Protein AF-A0A964P1E8-F1 (afdb_monomer)

Radius of gyration: 18.84 Å; Cα contacts (8 Å, |Δi|>4): 346; chains: 1; bounding box: 43×49×47 Å

Secondary structure (DSSP, 8-state):
-PPPTT--HHHHHHHHTTSSEEEE--S-SS-GGG--TTT--EEEEEEEPTTSSBTTBS-HHHHHHHHHHHTT--TTTTT-S-EEEEEEETTBPPTT---PPTTS-EEEES-PPTT-SPPHHHHHHHHHHHHHTHHHHHHHHHHHHTT--GGGHHHHHHHHHHHHHHHHHHHHSTT-TTHHHHHTS-HHHHHHHHHHHTTT-TTHHHHHHHHHHHHHHTTS---HHHHHHHHHHHHHHHHHHHHHHHHHHTT-

Mean predicted aligned error: 7.75 Å

Solvent-accessible surface area (backbone atoms only — not comparable to full-atom values): 13996 Å² total; per-residue (Å²): 133,84,67,73,67,85,82,49,66,66,63,58,42,66,60,36,77,82,37,80,22,34,38,27,45,30,76,31,28,94,21,73,81,50,75,36,40,59,56,27,66,44,37,33,34,32,42,32,56,76,83,61,52,54,101,87,43,61,57,63,70,61,50,50,58,48,51,64,59,52,71,75,56,66,50,57,84,58,37,26,61,49,82,44,80,43,83,36,44,60,92,50,70,60,92,92,57,63,61,63,51,65,42,26,32,42,70,77,31,83,69,82,69,86,88,40,51,56,51,39,66,54,48,22,55,47,17,52,50,53,40,70,40,27,58,59,54,49,52,54,51,55,61,63,51,75,85,56,56,73,89,48,43,66,60,51,46,35,58,46,48,72,51,52,52,58,46,48,50,20,65,60,25,44,84,40,84,58,23,49,64,57,63,26,48,34,59,66,60,45,50,48,50,37,43,67,77,38,71,92,45,78,47,54,53,24,48,54,49,22,52,51,46,50,53,74,41,64,50,54,89,69,60,61,69,59,52,51,50,32,45,46,24,47,50,52,23,39,53,37,44,34,55,49,39,60,56,56,63,75,74,111

Sequence (252 aa):
MAQPIPSNPAQVHAIGERLVRVCLEVLGGDAIQGIIQGFSDFDAQVYLNPGQSGPYGVDTDKIFAMQERMDSLSVREAGFTELQLYLVEIGHLPPGWLGPIRGTYSVLYRAIPGGYEPTNEQLRGNSRKLIGTARQYLADFQRSLVDNRNDTLPRRLRLLSTITTPSVYALVSYDDEDASALWAEDKFTALQRLSERYNGDPGHQHALRFYDDLLAMGGTTPPPDILRAALRNGIDFLKWVDALNSNLLARQ

Foldseek 3Di:
DQDDFPPDLVLLVVLCVVAPWKKWLQLDPVQPVAAQFQQAAGGIETEHEPPCADPPGHDPVNVVVSVVSCVPGPVNSSRHNYYHYHYHYVPDDPPLDQARQPLSIDTSGDDDPPPSHHDLVVLLVSLLVLLVCLVVVLVVLVVVPPPDDLVCLSVSLSVLCVSLQSNLLSVLSNPPNPSSVSSNDHSVVSLVSSCVVPVVPCLSVLSVVLVVLSNVCRSPSDGSVSSVVSVVSSSSSSVVSNVVSVVVVVVD

Nearest PDB structures (foldseek):
  1szi-assembly1_A  TM=3.956E-01  e=3.483E+00  Mus musculus
  8hmd-assembly1_C  TM=2.517E-01  e=8.502E+00  Tetrahymena thermophila

Structure (mmCIF, N/CA/C/O backbone):
data_AF-A0A964P1E8-F1
#
_entry.id   AF-A0A964P1E8-F1
#
loop_
_atom_site.group_PDB
_atom_site.id
_atom_site.type_symbol
_atom_site.label_atom_id
_atom_site.label_alt_id
_atom_site.label_comp_id
_atom_site.label_asym_id
_atom_site.label_entity_id
_atom_site.label_seq_id
_atom_site.pdbx_PDB_ins_code
_atom_site.Cartn_x
_atom_site.Cartn_y
_atom_site.Cartn_z
_atom_site.occupancy
_atom_site.B_iso_or_equiv
_atom_site.auth_seq_id
_atom_site.auth_comp_id
_atom_site.auth_asym_id
_atom_site.auth_atom_id
_atom_site.pdbx_PDB_model_num
ATOM 1 N N . MET A 1 1 ? -14.547 -15.027 -14.577 1.00 27.39 1 MET A N 1
ATOM 2 C CA . MET A 1 1 ? -15.593 -14.642 -13.605 1.00 27.39 1 MET A CA 1
ATOM 3 C C . MET A 1 1 ? -15.044 -14.954 -12.226 1.00 27.39 1 MET A C 1
ATOM 5 O O . MET A 1 1 ? -14.826 -16.127 -11.952 1.00 27.39 1 MET A O 1
ATOM 9 N N . ALA A 1 2 ? -14.711 -13.939 -11.427 1.00 26.42 2 ALA A N 1
ATOM 10 C CA . ALA A 1 2 ? -14.250 -14.144 -10.054 1.00 26.42 2 ALA A CA 1
ATOM 11 C C . ALA A 1 2 ? -15.431 -14.625 -9.197 1.00 26.42 2 ALA A C 1
ATOM 13 O O . ALA A 1 2 ? -16.528 -14.073 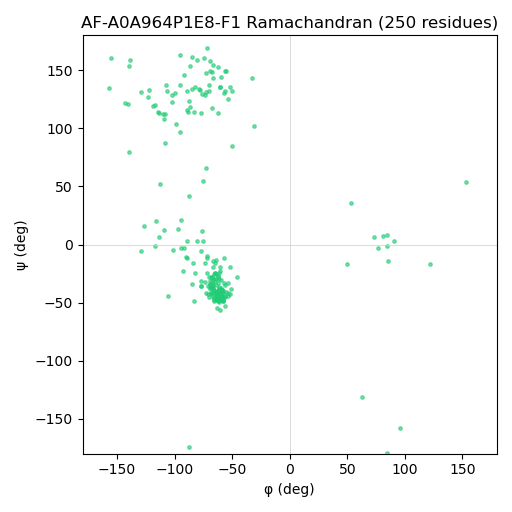-9.305 1.00 26.42 2 ALA A O 1
ATOM 14 N N . GLN A 1 3 ? -15.234 -15.680 -8.405 1.00 25.47 3 GL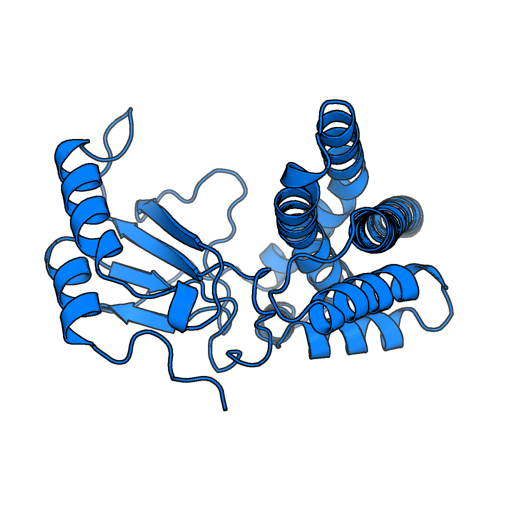N A N 1
ATOM 15 C CA . GLN A 1 3 ? -16.227 -16.101 -7.419 1.00 25.47 3 GLN A CA 1
ATOM 16 C C . GLN A 1 3 ? -16.335 -15.041 -6.311 1.00 25.47 3 GLN A C 1
ATOM 18 O O . GLN A 1 3 ? -15.339 -14.376 -6.017 1.00 25.47 3 GLN A O 1
ATOM 23 N N . PRO A 1 4 ? -17.515 -14.848 -5.697 1.00 35.81 4 PRO A N 1
ATOM 24 C CA . PRO A 1 4 ? -17.643 -13.923 -4.584 1.00 35.81 4 PRO A CA 1
ATOM 25 C C . PRO A 1 4 ? -16.743 -14.364 -3.418 1.00 35.81 4 PRO A C 1
ATOM 27 O O . PRO A 1 4 ? -16.699 -15.544 -3.065 1.00 35.81 4 PRO A O 1
ATOM 30 N N . ILE A 1 5 ? -16.047 -13.378 -2.839 1.00 44.78 5 ILE A N 1
ATOM 31 C CA . ILE A 1 5 ? -15.427 -13.356 -1.498 1.00 44.78 5 ILE A CA 1
ATOM 32 C C . ILE A 1 5 ? -16.273 -14.190 -0.510 1.00 44.78 5 ILE A C 1
ATOM 34 O O . ILE A 1 5 ? -17.496 -14.138 -0.658 1.00 44.78 5 ILE A O 1
ATOM 38 N N . PRO A 1 6 ? -15.686 -14.934 0.465 1.00 45.84 6 PRO A N 1
ATOM 39 C CA . PRO A 1 6 ? -16.326 -16.048 1.172 1.00 45.84 6 PRO A CA 1
ATOM 40 C C . PRO A 1 6 ? -17.838 -15.899 1.317 1.00 45.84 6 PRO A C 1
ATOM 42 O O . PRO A 1 6 ? -18.345 -15.153 2.151 1.00 45.84 6 PRO A O 1
ATOM 45 N N . SER A 1 7 ? -18.565 -16.618 0.465 1.00 42.56 7 SER A N 1
ATOM 46 C CA . SER A 1 7 ? -20.015 -16.507 0.300 1.00 42.56 7 SER A CA 1
ATOM 47 C C . SER A 1 7 ? -20.808 -17.169 1.425 1.00 42.56 7 SER A C 1
ATOM 49 O O . SER A 1 7 ? -22.024 -17.325 1.311 1.00 42.56 7 SER A O 1
ATOM 51 N N . ASN A 1 8 ? -20.144 -17.553 2.520 1.00 49.22 8 ASN A N 1
ATOM 52 C CA . ASN A 1 8 ? -20.787 -18.126 3.689 1.00 49.22 8 ASN A CA 1
ATOM 53 C C . ASN A 1 8 ? -20.788 -17.129 4.862 1.00 49.22 8 ASN A C 1
ATOM 55 O O . ASN A 1 8 ? -19.901 -17.179 5.722 1.00 49.22 8 ASN A O 1
ATOM 59 N N . PRO A 1 9 ? -21.815 -16.258 4.949 1.00 49.47 9 PRO A N 1
ATOM 60 C CA . PRO A 1 9 ? -22.064 -15.399 6.099 1.00 49.47 9 PRO A CA 1
ATOM 61 C C . PRO A 1 9 ? -21.960 -16.115 7.448 1.00 49.47 9 PRO A C 1
ATOM 63 O O . PRO A 1 9 ? -21.598 -15.473 8.423 1.00 49.47 9 PRO A O 1
ATOM 66 N N . ALA A 1 10 ? -22.214 -17.428 7.530 1.00 48.09 10 ALA A N 1
ATOM 67 C CA . ALA A 1 10 ? -22.109 -18.178 8.780 1.00 48.09 10 ALA A CA 1
ATOM 68 C C . ALA A 1 10 ? -20.659 -18.342 9.276 1.00 48.09 10 ALA A C 1
ATOM 70 O O . ALA A 1 10 ? -20.429 -18.311 10.482 1.00 48.09 10 ALA A O 1
ATOM 71 N N . GLN A 1 11 ? -19.672 -18.468 8.381 1.00 50.28 11 GLN A N 1
ATOM 72 C CA . GLN A 1 11 ? -18.252 -18.540 8.765 1.00 50.28 11 GLN A CA 1
ATOM 73 C C . GLN A 1 11 ? -17.747 -17.181 9.261 1.00 50.28 11 GLN A C 1
ATOM 75 O O . GLN A 1 11 ? -17.094 -17.086 10.300 1.00 50.28 11 GLN A O 1
ATOM 80 N N . VAL A 1 12 ? -18.140 -16.113 8.566 1.00 48.84 12 VAL A N 1
ATOM 81 C CA . VAL A 1 12 ? -17.904 -14.724 8.979 1.00 48.84 12 VAL A CA 1
ATOM 82 C C . VAL A 1 12 ? -18.588 -14.416 10.319 1.00 48.84 12 VAL A C 1
ATOM 84 O O . VAL A 1 12 ? -17.985 -13.815 11.209 1.00 48.84 12 VAL A O 1
ATOM 87 N N . HIS A 1 13 ? -19.823 -14.884 10.503 1.00 47.69 13 HIS A N 1
ATOM 88 C CA . HIS A 1 13 ? -20.579 -14.733 11.743 1.00 47.69 13 HIS A CA 1
ATOM 89 C C . HIS A 1 13 ? -19.933 -15.502 12.904 1.00 47.69 13 HIS A C 1
ATOM 91 O O . HIS A 1 13 ? -19.828 -14.965 14.001 1.00 47.69 13 HIS A O 1
ATOM 97 N N . ALA A 1 14 ? -19.408 -16.710 12.671 1.00 50.66 14 ALA A N 1
ATOM 98 C CA . ALA A 1 14 ? -18.697 -17.488 13.687 1.00 50.66 14 ALA A CA 1
ATOM 99 C C . ALA A 1 14 ? -17.400 -16.806 14.171 1.00 50.66 14 ALA A C 1
ATOM 101 O O . ALA A 1 14 ? -17.015 -16.965 15.332 1.00 50.66 14 ALA A O 1
ATOM 102 N N . ILE A 1 15 ? -16.734 -16.019 13.319 1.00 47.97 15 ILE A N 1
ATOM 103 C CA . ILE A 1 15 ? -15.610 -15.152 13.714 1.00 47.97 15 ILE A CA 1
ATOM 104 C C . ILE A 1 15 ? -16.131 -13.941 14.517 1.00 47.97 15 ILE A C 1
ATOM 106 O O . ILE A 1 15 ? -15.565 -13.596 15.556 1.00 47.97 15 ILE A O 1
ATOM 110 N N . GLY A 1 16 ? -17.251 -13.345 14.091 1.00 41.56 16 GLY A N 1
ATOM 111 C CA . GLY A 1 16 ? -17.893 -12.188 14.732 1.00 41.56 16 GLY A CA 1
ATOM 112 C C . GLY A 1 16 ? -18.596 -12.458 16.072 1.00 41.56 16 GLY A C 1
ATOM 113 O O . GLY A 1 16 ? -18.700 -11.562 16.900 1.00 41.56 16 GLY A O 1
ATOM 114 N N . GLU A 1 17 ? -19.043 -13.678 16.376 1.00 40.47 17 GLU A N 1
ATOM 115 C CA . GLU A 1 17 ? -19.764 -13.957 17.634 1.00 40.47 17 GLU A CA 1
ATOM 116 C C . GLU A 1 17 ? -18.912 -13.767 18.904 1.00 40.47 17 GLU A C 1
ATOM 118 O O . GLU A 1 17 ? -19.457 -13.642 20.001 1.00 40.47 17 GLU A O 1
ATOM 123 N N . ARG A 1 18 ? -17.579 -13.694 18.779 1.00 39.31 18 ARG A N 1
ATOM 124 C CA . ARG A 1 18 ? -16.650 -13.441 19.900 1.00 39.31 18 ARG A CA 1
ATOM 125 C C . ARG A 1 18 ? -15.852 -12.141 19.775 1.00 39.31 18 ARG A C 1
ATOM 127 O O . ARG A 1 18 ? -15.083 -11.815 20.677 1.00 39.31 18 ARG A O 1
ATOM 134 N N . LEU A 1 19 ? -16.049 -11.390 18.693 1.00 38.25 19 LEU A N 1
ATOM 135 C CA . LEU A 1 19 ? -15.338 -10.152 18.384 1.00 38.25 19 LEU A CA 1
ATOM 136 C C . LEU A 1 19 ? -16.356 -9.076 18.050 1.00 38.25 19 LEU A C 1
ATOM 138 O O . LEU A 1 19 ? -17.287 -9.279 17.283 1.00 38.25 19 LEU A O 1
ATOM 142 N N . VAL A 1 20 ? -16.215 -7.909 18.661 1.00 40.69 20 VAL A N 1
ATOM 143 C CA . VAL A 1 20 ? -17.348 -6.989 18.752 1.00 40.69 20 VAL A CA 1
ATOM 144 C C . VAL A 1 20 ? -17.720 -6.412 17.385 1.00 40.69 20 VAL A C 1
ATOM 146 O O . VAL A 1 20 ? -18.899 -6.115 17.186 1.00 40.69 20 VAL A O 1
ATOM 149 N N . ARG A 1 21 ? -16.772 -6.292 16.439 1.00 38.72 21 ARG A N 1
ATOM 150 C CA . ARG A 1 21 ? -16.978 -5.790 15.065 1.00 38.72 21 ARG A CA 1
ATOM 151 C C . ARG A 1 21 ? -15.876 -6.308 14.130 1.00 38.72 21 ARG A C 1
ATOM 153 O O . ARG A 1 21 ? -14.704 -6.208 14.476 1.00 38.72 21 ARG A O 1
ATOM 160 N N . VAL A 1 22 ? -16.236 -6.792 12.940 1.00 38.81 22 VAL A N 1
ATOM 161 C CA . VAL A 1 22 ? -15.286 -7.110 11.855 1.00 38.81 22 VAL A CA 1
ATOM 162 C C . VAL A 1 22 ? -15.565 -6.141 10.711 1.00 38.81 22 VAL A C 1
ATOM 164 O O . VAL A 1 22 ? -16.643 -6.157 10.115 1.00 38.81 22 VAL A O 1
ATOM 167 N N . CYS A 1 23 ? -14.610 -5.264 10.449 1.00 38.22 23 CYS A N 1
ATOM 168 C CA . CYS A 1 23 ? -14.594 -4.332 9.334 1.00 38.22 23 CYS A CA 1
ATOM 169 C C . CYS A 1 23 ? -13.526 -4.830 8.379 1.00 38.22 23 CYS A C 1
ATOM 171 O O . CYS A 1 23 ? -12.344 -4.753 8.683 1.00 38.22 23 CYS A O 1
ATOM 173 N N . LEU A 1 24 ? -13.911 -5.384 7.240 1.00 38.09 24 LEU A N 1
ATOM 174 C CA . LEU A 1 24 ? -12.890 -5.726 6.272 1.00 38.09 24 LEU A CA 1
ATOM 175 C C . LEU A 1 24 ? -12.449 -4.457 5.585 1.00 38.09 24 LEU A C 1
ATOM 177 O O . LEU A 1 24 ? -13.219 -3.911 4.798 1.00 38.09 24 LEU A O 1
ATOM 181 N N . GLU A 1 25 ? -11.211 -4.043 5.813 1.00 35.19 25 GLU A N 1
ATOM 182 C CA . GLU A 1 25 ? -10.521 -3.229 4.823 1.00 35.19 25 GLU A CA 1
ATOM 183 C C . GLU A 1 25 ? -10.148 -4.143 3.652 1.00 35.19 25 GLU A C 1
ATOM 185 O O . GLU A 1 25 ? -8.990 -4.408 3.376 1.00 35.19 25 GLU A O 1
ATOM 190 N N . VAL A 1 26 ? -11.151 -4.654 2.936 1.00 38.28 26 VAL A N 1
ATOM 191 C CA . VAL A 1 26 ? -10.912 -4.956 1.532 1.00 38.28 26 VAL A CA 1
ATOM 192 C C . VAL A 1 26 ? -10.736 -3.581 0.928 1.00 38.28 26 VAL A C 1
ATOM 194 O O . VAL A 1 26 ? -11.703 -2.834 0.980 1.00 38.28 26 VAL A O 1
ATOM 197 N N . LEU A 1 27 ? -9.580 -3.234 0.362 1.00 33.78 27 LEU A N 1
ATOM 198 C CA . LEU A 1 27 ? -9.528 -2.199 -0.677 1.00 33.78 27 LEU A CA 1
ATOM 199 C C . LEU A 1 27 ? -10.604 -2.573 -1.729 1.00 33.78 27 LEU A C 1
ATOM 201 O O . LEU A 1 27 ? -10.320 -3.370 -2.620 1.00 33.78 27 LEU A O 1
ATOM 205 N N . GLY A 1 28 ? -11.870 -2.180 -1.521 1.00 38.78 28 GLY A N 1
ATOM 206 C CA . GLY A 1 28 ? -12.990 -3.037 -1.937 1.00 38.78 28 GLY A CA 1
ATOM 207 C C . GLY A 1 28 ? -14.318 -2.900 -1.170 1.00 38.78 28 GLY A C 1
ATOM 208 O O . GLY A 1 28 ? -14.876 -3.909 -0.734 1.00 38.78 28 GLY A O 1
ATOM 209 N N . GLY A 1 29 ? -14.885 -1.697 -1.046 1.00 36.16 29 GLY A N 1
ATOM 210 C CA . GLY A 1 29 ? -16.349 -1.543 -1.111 1.00 36.16 29 GLY A CA 1
ATOM 211 C C . GLY A 1 29 ? -16.735 -1.366 -2.581 1.00 36.16 29 GLY A C 1
ATOM 212 O O . GLY A 1 29 ? -16.125 -0.526 -3.218 1.00 36.16 29 GLY A O 1
ATOM 213 N N . ASP A 1 30 ? -17.618 -2.194 -3.160 1.00 35.69 30 ASP A N 1
ATOM 214 C CA . ASP A 1 30 ? -17.889 -2.354 -4.620 1.00 35.69 30 ASP A CA 1
ATOM 215 C C . ASP A 1 30 ? -16.648 -2.561 -5.545 1.00 35.69 30 ASP A C 1
ATOM 217 O O . ASP A 1 30 ? -16.750 -3.118 -6.640 1.00 35.69 30 ASP A O 1
ATOM 221 N N . ALA A 1 31 ? -15.442 -2.249 -5.071 1.00 40.50 31 ALA A N 1
ATOM 222 C CA . ALA A 1 31 ? -14.137 -2.287 -5.705 1.00 40.50 31 ALA A CA 1
ATOM 223 C C . ALA A 1 31 ? -13.461 -3.661 -5.564 1.00 40.50 31 ALA A C 1
ATOM 225 O O . ALA A 1 31 ? -12.245 -3.777 -5.430 1.00 40.50 31 ALA A O 1
ATOM 226 N N . ILE A 1 32 ? -14.238 -4.736 -5.742 1.00 48.78 32 ILE A N 1
ATOM 227 C CA . ILE A 1 32 ? -13.686 -6.053 -6.123 1.00 48.78 32 ILE A CA 1
ATOM 228 C C . ILE A 1 32 ? -12.890 -5.937 -7.455 1.00 48.78 32 ILE A C 1
ATOM 230 O O . ILE A 1 32 ? -12.119 -6.822 -7.817 1.00 48.78 32 ILE A O 1
ATOM 234 N N . GLN A 1 33 ? -13.012 -4.810 -8.170 1.00 49.16 33 GLN A N 1
ATOM 235 C CA . GLN A 1 33 ? -12.406 -4.523 -9.474 1.00 49.16 33 GLN A CA 1
ATOM 236 C C . GLN A 1 33 ? -10.893 -4.195 -9.464 1.00 49.16 33 GLN A C 1
ATOM 238 O O . GLN A 1 33 ? -10.326 -3.958 -10.524 1.00 49.16 33 GLN A O 1
ATOM 243 N N . GLY A 1 34 ? -10.203 -4.245 -8.315 1.00 63.06 34 GLY A N 1
ATOM 244 C CA . GLY A 1 34 ? -8.757 -3.964 -8.202 1.00 63.06 34 GLY A CA 1
ATOM 245 C C . GLY A 1 34 ? -7.861 -5.150 -7.809 1.00 63.06 34 GLY A C 1
ATOM 246 O O . GLY A 1 34 ? -6.675 -4.952 -7.514 1.00 63.06 34 GLY A O 1
ATOM 247 N N . ILE A 1 35 ? -8.404 -6.368 -7.722 1.00 75.81 35 ILE A N 1
ATOM 248 C CA . ILE A 1 35 ? -7.659 -7.549 -7.259 1.00 75.81 35 ILE A CA 1
ATOM 249 C C . ILE A 1 35 ? -6.680 -8.011 -8.341 1.00 75.81 35 ILE A C 1
ATOM 251 O O . ILE A 1 35 ? -7.056 -8.269 -9.481 1.00 75.81 35 ILE A O 1
ATOM 255 N N . ILE A 1 36 ? -5.421 -8.178 -7.947 1.00 80.38 36 ILE A N 1
ATOM 256 C CA . ILE A 1 36 ? -4.386 -8.817 -8.758 1.00 80.38 36 ILE A CA 1
ATOM 257 C C . ILE A 1 36 ? -4.076 -10.177 -8.143 1.00 80.38 36 ILE A C 1
ATOM 259 O O . ILE A 1 36 ? -3.524 -10.258 -7.041 1.00 80.38 36 ILE A O 1
ATOM 263 N N . GLN A 1 37 ? -4.435 -11.237 -8.865 1.00 81.69 37 GLN A N 1
ATOM 264 C CA . GLN A 1 37 ? -4.274 -12.616 -8.417 1.00 81.69 37 GLN A CA 1
ATOM 265 C C . GLN A 1 37 ? -2.811 -12.922 -8.065 1.00 81.69 37 GLN A C 1
ATOM 267 O O . GLN A 1 37 ? -1.904 -12.635 -8.844 1.00 81.69 37 GLN A O 1
ATOM 272 N N . GLY A 1 38 ? -2.585 -13.498 -6.881 1.00 78.75 38 GLY A N 1
ATOM 273 C CA . GLY A 1 38 ? -1.247 -13.829 -6.367 1.00 78.75 38 GLY A CA 1
ATOM 274 C C . GLY A 1 38 ? -0.436 -12.644 -5.825 1.00 78.75 38 GLY A C 1
ATOM 275 O O . GLY A 1 38 ? 0.640 -12.853 -5.260 1.00 78.75 38 GLY A O 1
ATOM 276 N N . PHE A 1 39 ? -0.963 -11.418 -5.909 1.00 82.19 39 PHE A N 1
ATOM 277 C CA . PHE A 1 39 ? -0.300 -10.202 -5.416 1.00 82.19 39 PHE A CA 1
ATOM 278 C C . PHE A 1 39 ? -1.173 -9.337 -4.501 1.00 82.19 39 PHE A C 1
ATOM 280 O O . PHE A 1 39 ? -0.677 -8.359 -3.951 1.00 82.19 39 PHE A O 1
ATOM 287 N N . SER A 1 40 ? -2.449 -9.682 -4.322 1.00 80.81 40 SER A N 1
ATOM 288 C CA . SER A 1 40 ? -3.362 -8.987 -3.409 1.00 80.81 40 SER A CA 1
ATOM 289 C C . SER A 1 40 ? -3.630 -9.842 -2.181 1.00 80.81 40 SER A C 1
ATOM 291 O O . SER A 1 40 ? -3.861 -11.044 -2.305 1.00 80.81 40 SER A O 1
ATOM 293 N N . ASP A 1 41 ? -3.626 -9.217 -1.013 1.00 81.69 41 ASP A N 1
ATOM 294 C CA . ASP A 1 41 ? -4.019 -9.859 0.235 1.00 81.69 41 ASP A CA 1
ATOM 295 C C . ASP A 1 41 ? -5.486 -9.567 0.544 1.00 81.69 41 ASP A C 1
ATOM 297 O O . ASP A 1 41 ? -6.103 -8.669 -0.033 1.00 81.69 41 ASP A O 1
ATOM 301 N N . PHE A 1 42 ? -6.044 -10.366 1.441 1.00 79.62 42 PHE A N 1
ATOM 302 C CA . PHE A 1 42 ? -7.327 -10.109 2.057 1.00 79.62 42 PHE A CA 1
ATOM 303 C C . PHE A 1 42 ? -7.081 -9.489 3.430 1.00 79.62 42 PHE A C 1
ATOM 305 O O . PHE A 1 42 ? -6.707 -10.187 4.376 1.00 79.62 42 PHE A O 1
ATOM 312 N N . ASP A 1 43 ? -7.277 -8.179 3.531 1.00 79.06 43 ASP A N 1
ATOM 313 C CA . ASP A 1 43 ? -7.071 -7.429 4.763 1.00 79.06 43 ASP A CA 1
ATOM 314 C C . ASP A 1 43 ? -8.390 -7.257 5.534 1.00 79.06 43 ASP A C 1
ATOM 316 O O . ASP A 1 43 ? -9.470 -7.006 4.991 1.00 79.06 43 ASP A O 1
ATOM 320 N N . ALA A 1 44 ? -8.309 -7.440 6.846 1.00 78.88 44 ALA A N 1
ATOM 321 C CA . ALA A 1 44 ? -9.455 -7.468 7.731 1.00 78.88 44 ALA A CA 1
ATOM 322 C C . ALA A 1 44 ? -9.135 -6.748 9.039 1.00 78.88 44 ALA A C 1
ATOM 324 O O . ALA A 1 44 ? -8.240 -7.145 9.774 1.00 78.88 44 ALA A O 1
ATOM 325 N N . GLN A 1 45 ? -9.884 -5.704 9.373 1.00 81.00 45 GLN A N 1
ATOM 326 C CA . GLN A 1 45 ? -9.755 -4.989 10.638 1.00 81.00 45 GLN A CA 1
ATOM 327 C C . GLN A 1 45 ? -10.834 -5.450 11.623 1.00 81.00 45 GLN A C 1
ATOM 329 O O . GLN A 1 45 ? -12.027 -5.487 11.328 1.00 81.00 45 GLN A O 1
ATOM 334 N N . VAL A 1 46 ? -10.444 -5.789 12.841 1.00 82.00 46 VAL A N 1
ATOM 335 C CA . VAL A 1 46 ? -11.363 -6.199 13.899 1.00 82.00 46 VAL A CA 1
ATOM 336 C C . VAL A 1 46 ? -11.319 -5.157 14.998 1.00 82.00 46 VAL A C 1
ATOM 338 O O . VAL A 1 46 ? -10.308 -5.010 15.682 1.00 82.00 46 VAL A O 1
ATOM 341 N N . TYR A 1 47 ? -12.437 -4.461 15.187 1.00 80.94 47 TYR A N 1
ATOM 342 C CA . TYR A 1 47 ? -12.556 -3.425 16.203 1.00 80.94 47 TYR A CA 1
ATOM 343 C C . TYR A 1 47 ? -13.012 -4.033 17.528 1.00 80.94 47 TYR A C 1
ATOM 345 O O . TYR A 1 47 ? -14.128 -4.549 17.662 1.00 80.94 47 TYR A O 1
ATOM 353 N N . LEU A 1 48 ? -12.127 -3.972 18.515 1.00 81.94 48 LEU A N 1
ATOM 354 C CA . LEU A 1 48 ? -12.311 -4.516 19.849 1.00 81.94 48 LEU A CA 1
ATOM 355 C C . LEU A 1 48 ? -12.902 -3.470 20.794 1.00 81.94 48 LEU A C 1
ATOM 357 O O . LEU A 1 48 ? -12.579 -2.287 20.711 1.00 81.94 48 LEU A O 1
ATOM 361 N N . ASN A 1 49 ? -13.731 -3.911 21.740 1.00 77.94 49 ASN A N 1
ATOM 362 C CA . ASN A 1 49 ? -14.163 -3.036 22.829 1.00 77.94 49 ASN A CA 1
ATOM 363 C C . ASN A 1 49 ? -12.968 -2.585 23.686 1.00 77.94 49 ASN A C 1
ATOM 365 O O . ASN A 1 49 ? -12.015 -3.356 23.828 1.00 77.94 49 ASN A O 1
ATOM 369 N N . PRO A 1 50 ? -13.060 -1.407 24.330 1.00 80.81 50 PRO A N 1
ATOM 370 C CA . PRO A 1 50 ? -12.062 -0.970 25.298 1.00 80.81 50 PRO A CA 1
ATOM 371 C C . PRO A 1 50 ? -11.790 -2.035 26.369 1.00 80.81 50 PRO A C 1
ATOM 373 O O . PRO A 1 50 ? -12.723 -2.642 26.905 1.00 80.81 50 PRO A O 1
ATOM 376 N N . GLY A 1 51 ? -10.514 -2.264 26.672 1.00 80.31 51 GLY A N 1
ATOM 377 C CA . GLY A 1 51 ? -10.055 -3.232 27.668 1.00 80.31 51 GLY A CA 1
ATOM 378 C C . GLY A 1 51 ? -10.013 -4.682 27.178 1.00 80.31 51 GLY A C 1
ATOM 379 O O . GLY A 1 51 ? -9.784 -5.586 27.978 1.00 80.31 51 GLY A O 1
ATOM 380 N N . GLN A 1 52 ? -10.245 -4.938 25.885 1.00 80.50 52 GLN A N 1
ATOM 381 C CA . GLN A 1 52 ? -10.063 -6.273 25.296 1.00 80.50 52 GLN A CA 1
ATOM 382 C C . GLN A 1 52 ? -8.615 -6.550 24.879 1.00 80.50 52 GLN A C 1
ATOM 384 O O . GLN A 1 52 ? -8.270 -7.713 24.654 1.00 80.50 52 GLN A O 1
ATOM 389 N N . SER A 1 53 ? -7.782 -5.511 24.785 1.00 82.44 53 SER A N 1
ATOM 390 C CA . SER A 1 53 ? -6.335 -5.644 24.647 1.00 82.44 53 SER A CA 1
ATOM 391 C C . SER A 1 53 ? -5.664 -5.262 25.968 1.00 82.44 53 SER A C 1
ATOM 393 O O . SER A 1 53 ? -6.018 -4.261 26.591 1.00 82.44 53 SER A O 1
ATOM 395 N N . GLY A 1 54 ? -4.735 -6.096 26.426 1.00 80.44 54 GLY A N 1
ATOM 396 C CA . GLY A 1 54 ? -3.859 -5.788 27.548 1.00 80.44 54 GLY A CA 1
ATOM 397 C C . GLY A 1 54 ? -2.598 -5.039 27.097 1.00 80.44 54 GLY A C 1
ATOM 398 O O . GLY A 1 54 ? -2.435 -4.743 25.914 1.00 80.44 54 GLY A O 1
ATOM 399 N N . PRO A 1 55 ? -1.641 -4.794 28.010 1.00 81.62 55 PRO A N 1
ATOM 400 C CA . PRO A 1 55 ? -0.387 -4.099 27.688 1.00 81.62 55 PRO A CA 1
ATOM 401 C C . PRO A 1 55 ? 0.469 -4.818 26.631 1.00 81.62 55 PRO A C 1
ATOM 403 O O . PRO A 1 55 ? 1.330 -4.198 26.015 1.00 81.62 55 PRO A O 1
ATOM 406 N N . TYR A 1 56 ? 0.226 -6.113 26.416 1.00 81.56 56 TYR A N 1
ATOM 407 C CA . TYR A 1 56 ? 0.907 -6.942 25.419 1.00 81.56 56 TYR A CA 1
ATOM 408 C C . T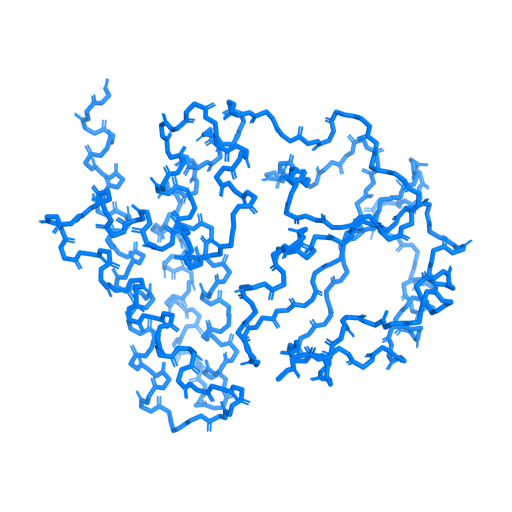YR A 1 56 ? 0.001 -7.324 24.237 1.00 81.56 56 TYR A C 1
ATOM 410 O O . TYR A 1 56 ? 0.359 -8.190 23.445 1.00 81.56 56 TYR A O 1
ATOM 418 N N . GLY A 1 57 ? -1.167 -6.686 24.112 1.00 83.81 57 GLY A N 1
ATOM 419 C CA . GLY A 1 57 ? -2.164 -6.987 23.089 1.00 83.81 57 GLY A CA 1
ATOM 420 C C . GLY A 1 57 ? -3.258 -7.941 23.568 1.00 83.81 57 GLY A C 1
ATOM 421 O O . GLY A 1 57 ? -3.564 -8.032 24.758 1.00 83.81 57 GLY A O 1
ATOM 422 N 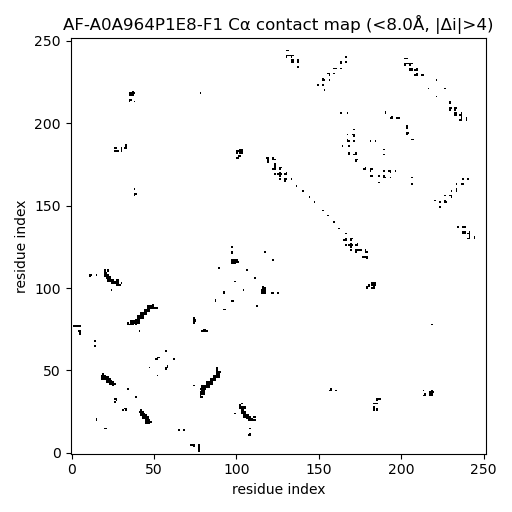N . VAL A 1 58 ? -3.913 -8.602 22.615 1.00 85.19 58 VAL A N 1
ATOM 423 C CA . VAL A 1 58 ? -5.009 -9.543 22.884 1.00 85.19 58 VAL A CA 1
ATOM 424 C C . VAL A 1 58 ? -4.465 -10.834 23.489 1.00 85.19 58 VAL A C 1
ATOM 426 O O . VAL A 1 58 ? -3.366 -11.268 23.164 1.00 85.19 58 VAL A O 1
ATOM 429 N N . ASP A 1 59 ? -5.263 -11.442 24.361 1.00 85.50 59 ASP A N 1
ATOM 430 C CA . ASP A 1 59 ? -4.989 -12.748 24.954 1.00 85.50 59 ASP A CA 1
ATOM 431 C C . ASP A 1 59 ? -4.626 -13.818 23.901 1.00 85.50 59 ASP A C 1
ATOM 433 O O . ASP A 1 59 ? -5.318 -13.977 22.890 1.00 85.50 59 ASP A O 1
ATOM 437 N N . THR A 1 60 ? -3.541 -14.552 24.152 1.00 88.31 60 THR A N 1
ATOM 438 C CA . THR A 1 60 ? -2.964 -15.518 23.207 1.00 88.31 60 THR A CA 1
ATOM 439 C C . THR A 1 60 ? -3.926 -16.653 22.861 1.00 88.31 60 THR A C 1
ATOM 441 O O . THR A 1 60 ? -4.011 -17.033 21.693 1.00 88.31 60 THR A O 1
ATOM 444 N N . ASP A 1 61 ? -4.704 -17.157 23.822 1.00 85.62 61 ASP A N 1
ATOM 445 C CA . ASP A 1 61 ? -5.653 -18.247 23.565 1.00 85.62 61 ASP A CA 1
ATOM 446 C C . ASP A 1 61 ? -6.781 -17.775 22.641 1.00 85.62 61 ASP A C 1
ATOM 448 O O . ASP A 1 61 ? -7.215 -18.503 21.744 1.00 85.62 61 ASP A O 1
ATOM 452 N N . LYS A 1 62 ? -7.219 -16.516 22.787 1.00 81.94 62 LYS A N 1
ATOM 453 C CA . LYS A 1 62 ? -8.143 -15.899 21.822 1.00 81.94 62 LYS A CA 1
ATOM 454 C C . LYS A 1 62 ? -7.514 -15.788 20.434 1.00 81.94 62 LYS A C 1
ATOM 456 O O . LYS A 1 62 ? -8.212 -16.034 19.452 1.00 81.94 62 LYS A O 1
ATOM 461 N N . ILE A 1 63 ? -6.232 -15.421 20.337 1.00 84.56 63 ILE A N 1
ATOM 462 C CA . ILE A 1 63 ? -5.514 -15.327 19.055 1.00 84.56 63 ILE A CA 1
ATOM 463 C C . ILE A 1 63 ? -5.468 -16.688 18.360 1.00 84.56 63 ILE A C 1
ATOM 465 O O . ILE A 1 63 ? -5.854 -16.776 17.194 1.00 84.56 63 ILE A O 1
ATOM 469 N N . PHE A 1 64 ? -5.080 -17.752 19.063 1.00 85.75 64 PHE A N 1
ATOM 470 C CA . PHE A 1 64 ? -5.043 -19.096 18.483 1.00 85.75 64 PHE A CA 1
ATOM 471 C C . PHE A 1 64 ? -6.435 -19.596 18.094 1.00 85.75 64 PHE A C 1
ATOM 473 O O . PHE A 1 64 ? -6.614 -20.094 16.986 1.00 85.75 64 PHE A O 1
ATOM 480 N N . ALA A 1 65 ? -7.457 -19.347 18.916 1.00 81.19 65 ALA A N 1
ATOM 481 C CA . ALA A 1 65 ? -8.832 -19.690 18.561 1.00 81.19 65 ALA A CA 1
ATOM 482 C C . ALA A 1 65 ? -9.339 -18.940 17.309 1.00 81.19 65 ALA A C 1
ATOM 484 O O . ALA A 1 65 ? -10.148 -19.477 16.550 1.00 81.19 65 ALA A O 1
ATOM 485 N N . MET A 1 66 ? -8.895 -17.697 17.079 1.00 79.38 66 MET A N 1
ATOM 486 C CA . MET A 1 66 ? -9.174 -16.973 15.831 1.00 79.38 66 MET A CA 1
ATOM 487 C C . MET A 1 66 ? -8.413 -17.588 14.654 1.00 79.38 66 MET A C 1
ATOM 489 O O . MET A 1 66 ? -9.009 -17.802 13.600 1.00 79.38 66 MET A O 1
ATOM 493 N N . GLN A 1 67 ? -7.130 -17.904 14.839 1.00 81.56 67 GLN A N 1
ATOM 494 C CA . GLN A 1 67 ? -6.280 -18.512 13.816 1.00 81.56 67 GLN A CA 1
ATOM 495 C C . GLN A 1 67 ? -6.838 -19.848 13.314 1.00 81.56 67 GLN A C 1
ATOM 497 O O . GLN A 1 67 ? -6.957 -20.035 12.108 1.00 81.56 67 GLN A O 1
ATOM 502 N N . GLU A 1 68 ? -7.254 -20.737 14.217 1.00 80.88 68 GLU A N 1
ATOM 503 C CA . GLU A 1 68 ? -7.857 -22.028 13.859 1.00 80.88 68 GLU A CA 1
ATOM 504 C C . GLU A 1 68 ? -9.127 -21.863 13.013 1.00 80.88 68 GLU A C 1
ATOM 506 O O . GLU A 1 68 ? -9.361 -22.609 12.065 1.00 80.88 68 GLU A O 1
ATOM 511 N N . ARG A 1 69 ? -9.956 -20.858 13.320 1.00 76.31 69 ARG A N 1
ATOM 512 C CA . ARG A 1 69 ? -11.175 -20.576 12.545 1.00 76.31 69 ARG A CA 1
ATOM 513 C C . ARG A 1 69 ? -10.856 -19.994 11.175 1.00 76.31 69 ARG A C 1
ATOM 515 O O . ARG A 1 69 ? -11.558 -20.294 10.212 1.00 76.31 69 ARG A O 1
ATOM 522 N N . MET A 1 70 ? -9.817 -19.172 11.086 1.00 73.62 70 MET A N 1
ATOM 523 C CA . MET A 1 70 ? -9.372 -18.578 9.829 1.00 73.62 70 MET A CA 1
ATOM 524 C C . MET A 1 70 ? -8.807 -19.596 8.846 1.00 73.62 70 MET A C 1
ATOM 526 O O . MET A 1 70 ? -8.980 -19.404 7.649 1.00 73.62 70 MET A O 1
ATOM 530 N N . ASP A 1 71 ? -8.176 -20.669 9.325 1.00 72.06 71 ASP A N 1
ATOM 531 C CA . ASP A 1 71 ? -7.609 -21.714 8.458 1.00 72.06 71 ASP A CA 1
ATOM 532 C C . ASP A 1 71 ? -8.683 -22.388 7.581 1.00 72.06 71 ASP A C 1
ATOM 534 O O . ASP A 1 71 ? -8.411 -22.878 6.490 1.00 72.06 71 ASP A O 1
ATOM 538 N N . SER A 1 72 ? -9.949 -22.329 8.013 1.00 72.81 72 SER A N 1
ATOM 539 C CA . SER A 1 72 ? -11.096 -22.801 7.230 1.00 72.81 72 SER A CA 1
ATOM 540 C C . SER A 1 72 ? -11.544 -21.858 6.099 1.00 72.81 72 SER A C 1
ATOM 542 O O . SER A 1 72 ? -12.451 -22.208 5.341 1.00 72.81 72 SER A O 1
ATOM 544 N N . LEU A 1 73 ? -10.953 -20.663 5.979 1.00 72.19 73 LEU A N 1
ATOM 545 C CA . LEU A 1 73 ? -11.279 -19.691 4.936 1.00 72.19 73 LEU A CA 1
ATOM 546 C C . LEU A 1 73 ? -10.410 -19.920 3.693 1.00 72.19 73 LEU A C 1
ATOM 548 O O . LEU A 1 73 ? -9.204 -19.678 3.696 1.00 72.19 73 LEU A O 1
ATOM 552 N N . SER A 1 74 ? -11.045 -20.283 2.580 1.00 75.12 74 SER A N 1
ATOM 553 C CA . SER A 1 74 ? -10.383 -20.482 1.287 1.00 75.12 74 SER A CA 1
ATOM 554 C C . SER A 1 74 ? -9.996 -19.175 0.569 1.00 75.12 74 SER A C 1
ATOM 556 O O . SER A 1 74 ? -10.358 -18.955 -0.588 1.00 75.12 74 SER A O 1
ATOM 558 N N . VAL A 1 75 ? -9.244 -18.273 1.210 1.00 73.38 75 VAL A N 1
ATOM 559 C CA . VAL A 1 75 ? -8.885 -16.971 0.600 1.00 73.38 75 VAL A CA 1
ATOM 560 C C . VAL A 1 75 ? -8.056 -17.115 -0.684 1.00 73.38 75 VAL A C 1
ATOM 562 O O . VAL A 1 75 ? -8.200 -16.310 -1.604 1.00 73.38 75 VAL A O 1
ATOM 565 N N . ARG A 1 76 ? -7.264 -18.192 -0.797 1.00 77.19 76 ARG A N 1
ATOM 566 C CA . ARG A 1 76 ? -6.499 -18.516 -2.014 1.00 77.19 76 ARG A CA 1
ATOM 567 C C . ARG A 1 76 ? -7.391 -18.905 -3.189 1.00 77.19 76 ARG A C 1
ATOM 569 O O . ARG A 1 76 ? -7.109 -18.512 -4.317 1.00 77.19 76 ARG A O 1
ATOM 576 N N . GLU A 1 77 ? -8.485 -19.624 -2.934 1.00 76.62 77 GLU A N 1
ATOM 577 C CA . GLU A 1 77 ? -9.470 -19.978 -3.969 1.00 76.62 77 GLU A CA 1
ATOM 578 C C . GLU A 1 77 ? -10.209 -18.734 -4.483 1.00 76.62 77 GLU A C 1
ATOM 580 O O . GLU A 1 77 ? -10.574 -18.666 -5.654 1.00 76.62 77 GLU A O 1
ATOM 585 N N . ALA A 1 78 ? -10.347 -17.711 -3.633 1.00 72.12 78 ALA A N 1
ATOM 586 C CA . ALA A 1 78 ? -10.872 -16.398 -4.000 1.00 72.12 78 ALA A CA 1
ATOM 587 C C . ALA A 1 78 ? -9.836 -15.477 -4.690 1.00 72.12 78 ALA A C 1
ATOM 589 O O . ALA A 1 78 ? -10.159 -14.339 -5.023 1.00 72.12 78 ALA A O 1
ATOM 590 N N . GLY A 1 79 ? -8.608 -15.953 -4.938 1.00 74.12 79 GLY A N 1
ATOM 591 C CA . GLY A 1 79 ? -7.566 -15.227 -5.675 1.00 74.12 79 GLY A CA 1
ATOM 592 C C . GLY A 1 79 ? -6.628 -14.365 -4.822 1.00 74.12 79 GLY A C 1
ATOM 593 O O . GLY A 1 79 ? -5.738 -13.718 -5.383 1.00 74.12 79 GLY A O 1
ATOM 594 N N . PHE A 1 80 ? -6.781 -14.376 -3.496 1.00 79.62 80 PHE A N 1
ATOM 595 C CA . PHE A 1 80 ? -5.903 -13.660 -2.569 1.00 79.62 80 PHE A CA 1
ATOM 596 C C . PHE A 1 80 ? -4.678 -14.492 -2.180 1.00 79.62 80 PHE A C 1
ATOM 598 O O . PHE A 1 80 ? -4.705 -15.723 -2.178 1.00 79.62 80 PHE A O 1
ATOM 605 N N . THR A 1 81 ? -3.589 -13.822 -1.823 1.00 79.38 81 THR A N 1
ATOM 606 C CA . THR A 1 81 ? -2.348 -14.488 -1.415 1.00 79.38 81 THR A CA 1
ATOM 607 C C . THR A 1 81 ? -2.389 -14.883 0.053 1.00 79.38 81 THR A C 1
ATOM 609 O O . THR A 1 81 ? -2.085 -16.029 0.379 1.00 79.38 81 THR A O 1
ATOM 612 N N . GLU A 1 82 ? -2.771 -13.953 0.925 1.00 79.44 82 GLU A N 1
ATOM 613 C CA . GLU A 1 82 ? -2.812 -14.142 2.375 1.00 79.44 82 GLU A CA 1
ATOM 614 C C . GLU A 1 82 ? -4.074 -13.514 2.976 1.00 79.44 82 GLU A C 1
ATOM 616 O O . GLU A 1 82 ? -4.668 -12.611 2.390 1.00 79.44 82 GLU A O 1
ATOM 621 N N . LEU A 1 83 ? -4.451 -13.979 4.167 1.00 80.19 83 LEU A N 1
ATOM 622 C CA . LEU A 1 83 ? -5.439 -13.346 5.039 1.00 80.19 83 LEU A CA 1
ATOM 623 C C . LEU A 1 83 ? -4.695 -12.606 6.152 1.00 80.19 83 LEU A C 1
ATOM 625 O O . LEU A 1 83 ? -3.941 -13.225 6.903 1.00 80.19 83 LEU A O 1
ATOM 629 N N . GLN A 1 84 ? -4.917 -11.301 6.279 1.00 80.81 84 GLN A N 1
ATOM 630 C CA . GLN A 1 84 ? -4.323 -10.484 7.333 1.00 80.81 84 GLN A CA 1
ATOM 631 C C . GLN A 1 84 ? -5.417 -9.913 8.233 1.00 80.81 84 GLN A C 1
ATOM 633 O O . GLN A 1 84 ? -6.289 -9.176 7.779 1.00 80.81 84 GLN A O 1
ATOM 638 N N . LEU A 1 85 ? -5.363 -10.250 9.524 1.00 80.06 85 LEU A N 1
ATOM 639 C CA . LEU A 1 85 ? -6.228 -9.654 10.541 1.00 80.06 85 LEU A CA 1
ATOM 640 C C . LEU A 1 85 ? -5.472 -8.607 11.358 1.00 80.06 85 LEU A C 1
ATOM 642 O O . LEU A 1 85 ? -4.447 -8.900 11.972 1.00 80.06 85 LEU A O 1
ATOM 646 N N . TYR A 1 86 ? -6.057 -7.421 11.456 1.00 83.44 86 TYR A N 1
ATOM 647 C CA . TYR A 1 86 ? -5.600 -6.318 12.287 1.00 83.44 86 TYR A CA 1
ATOM 648 C C . TYR A 1 86 ? -6.571 -6.127 13.442 1.00 83.44 86 TYR A C 1
ATOM 650 O O . TYR A 1 86 ? -7.715 -5.725 13.246 1.00 83.44 86 TYR A O 1
ATOM 658 N N . LEU A 1 87 ? -6.128 -6.414 14.662 1.00 84.12 87 LEU A N 1
ATOM 659 C CA . LEU A 1 87 ? -6.928 -6.180 15.860 1.00 84.12 87 LEU A CA 1
ATOM 660 C C . LEU A 1 87 ? -6.701 -4.742 16.334 1.00 84.12 87 LEU A C 1
ATOM 662 O O . LEU A 1 87 ? -5.579 -4.369 16.671 1.00 84.12 87 LEU A O 1
ATOM 666 N N . VAL A 1 88 ? -7.761 -3.941 16.354 1.00 83.00 88 VAL A N 1
ATOM 667 C CA . VAL A 1 88 ? -7.715 -2.510 16.673 1.00 83.00 88 VAL A CA 1
ATOM 668 C C . VAL A 1 88 ? -8.655 -2.238 17.836 1.00 83.00 88 VAL A C 1
ATOM 670 O O . VAL A 1 88 ? -9.828 -2.594 17.786 1.00 83.00 88 VAL A O 1
ATOM 673 N N . GLU A 1 89 ? -8.177 -1.603 18.902 1.00 81.81 89 GLU A N 1
ATOM 674 C CA . GLU A 1 89 ? -9.062 -1.208 19.995 1.00 81.81 89 GLU A CA 1
ATOM 675 C C . GLU A 1 89 ? -9.831 0.068 19.638 1.00 81.81 89 GLU A C 1
ATOM 677 O O . GLU A 1 89 ? -9.268 1.055 19.159 1.00 81.81 89 GLU A O 1
ATOM 682 N N . ILE A 1 90 ? -11.139 0.064 19.898 1.00 77.00 90 ILE A N 1
ATOM 683 C CA . ILE A 1 90 ? -11.973 1.258 19.780 1.00 77.00 90 ILE A CA 1
ATOM 684 C C . ILE A 1 90 ? -11.452 2.299 20.783 1.00 77.00 90 ILE A C 1
ATOM 686 O O . ILE A 1 90 ? -11.555 2.136 21.993 1.00 77.00 90 ILE A O 1
ATOM 690 N N . GLY A 1 91 ? -10.916 3.385 20.251 1.00 76.75 91 GLY A N 1
ATOM 691 C CA . GLY A 1 91 ? -10.428 4.580 20.925 1.00 76.75 91 GLY A CA 1
ATOM 692 C C . GLY A 1 91 ? -8.958 4.821 20.609 1.00 76.75 91 GLY A C 1
ATOM 693 O O . GLY A 1 91 ? -8.470 5.931 20.788 1.00 76.75 91 GLY A O 1
ATOM 694 N N . HIS A 1 92 ? -8.272 3.793 20.104 1.00 81.25 92 HIS A N 1
ATOM 695 C CA . HIS A 1 92 ? -6.821 3.739 20.033 1.00 81.25 92 HIS A CA 1
ATOM 696 C C . HIS A 1 92 ? -6.376 3.134 18.697 1.00 81.25 92 HIS A C 1
ATOM 698 O O . HIS A 1 92 ? -6.015 1.960 18.606 1.00 81.25 92 HIS A O 1
ATOM 704 N N . LEU A 1 93 ? -6.395 3.952 17.640 1.00 80.19 93 LEU A N 1
ATOM 705 C CA . LEU A 1 93 ? -5.763 3.573 16.377 1.00 80.19 93 LEU A CA 1
ATOM 706 C C . LEU A 1 93 ? -4.239 3.479 16.565 1.00 80.19 93 LEU A C 1
ATOM 708 O O . LEU A 1 93 ? -3.667 4.302 17.291 1.00 80.19 93 LEU A O 1
ATOM 712 N N . PRO A 1 94 ? -3.558 2.517 15.912 1.00 81.75 94 PRO A N 1
ATOM 713 C CA . PRO A 1 94 ? -2.104 2.457 15.942 1.00 81.75 94 PRO A CA 1
ATOM 714 C C . PRO A 1 94 ? -1.470 3.777 15.466 1.00 81.75 94 PRO A C 1
ATOM 716 O O . PRO A 1 94 ? -2.035 4.465 14.610 1.00 81.75 94 PRO A O 1
ATOM 719 N N . PRO A 1 95 ? -0.280 4.151 15.969 1.00 80.75 95 PRO A N 1
ATOM 720 C CA . PRO A 1 95 ? 0.384 5.375 15.543 1.00 80.75 95 PRO A CA 1
ATOM 721 C C . PRO A 1 95 ? 0.539 5.458 14.019 1.00 80.75 95 PRO A C 1
ATOM 723 O O . PRO A 1 95 ? 1.111 4.575 13.383 1.00 80.75 95 PRO A O 1
ATOM 726 N N . GLY A 1 96 ? 0.046 6.552 13.434 1.00 79.69 96 GLY A N 1
ATOM 727 C CA . GLY A 1 96 ? 0.099 6.792 11.991 1.00 79.69 96 GLY A CA 1
ATOM 728 C C . GLY A 1 96 ? -1.034 6.162 11.180 1.00 79.69 96 GLY A C 1
ATOM 729 O O . GLY A 1 96 ? -1.068 6.386 9.975 1.00 79.69 96 GLY A O 1
ATOM 730 N N . TRP A 1 97 ? -1.957 5.430 11.807 1.00 84.25 97 TRP A N 1
ATOM 731 C CA . TRP A 1 97 ? -3.163 4.943 11.144 1.00 84.25 97 TRP A CA 1
ATOM 732 C C . TRP A 1 97 ? -4.236 6.029 11.113 1.00 84.25 97 TRP A C 1
ATOM 734 O O . TRP A 1 97 ? -4.485 6.697 12.116 1.00 84.25 97 TRP A O 1
ATOM 744 N N . LEU A 1 98 ? -4.885 6.182 9.959 1.00 84.56 98 LEU A N 1
ATOM 745 C CA . LEU A 1 98 ? -5.986 7.127 9.767 1.00 84.56 98 LEU A CA 1
ATOM 746 C C . LEU A 1 98 ? -7.371 6.538 10.066 1.00 84.56 98 LEU A C 1
ATOM 748 O O . LEU A 1 98 ? -8.335 7.291 10.138 1.00 84.56 98 LEU A O 1
ATOM 752 N N . GLY A 1 99 ? -7.462 5.219 10.246 1.00 84.06 99 GLY A N 1
ATOM 753 C CA . GLY A 1 99 ? -8.736 4.506 10.262 1.00 84.06 99 GLY A CA 1
ATOM 754 C C . GLY A 1 99 ? -9.210 4.138 8.849 1.00 84.06 99 GLY A C 1
ATOM 755 O O . GLY A 1 99 ? -8.503 4.402 7.874 1.00 84.06 99 GLY A O 1
ATOM 756 N N . PRO A 1 100 ? -10.375 3.483 8.732 1.00 83.50 100 PRO A N 1
ATOM 757 C CA . PRO A 1 100 ? -10.867 2.946 7.476 1.00 83.50 100 PRO A CA 1
ATOM 758 C C . PRO A 1 100 ? -11.456 4.076 6.630 1.00 83.50 100 PRO A C 1
ATOM 760 O O . PRO A 1 100 ? -12.239 4.890 7.121 1.00 83.50 100 PRO A O 1
ATOM 763 N N . ILE A 1 101 ? -11.092 4.139 5.352 1.00 84.94 101 ILE A N 1
ATOM 764 C CA . ILE A 1 101 ? -11.570 5.187 4.449 1.00 84.94 101 ILE A CA 1
ATOM 765 C C . ILE A 1 101 ? -12.920 4.761 3.878 1.00 84.94 101 ILE A C 1
ATOM 767 O O . ILE A 1 101 ? -13.109 3.622 3.458 1.00 84.94 101 ILE A O 1
ATOM 771 N N . ARG A 1 102 ? -13.900 5.665 3.878 1.00 82.94 102 ARG A N 1
ATOM 772 C CA . ARG A 1 102 ? -15.232 5.344 3.359 1.00 82.94 102 ARG A CA 1
ATOM 773 C C . ARG A 1 102 ? -15.136 4.844 1.916 1.00 82.94 102 ARG A C 1
ATOM 775 O O . ARG A 1 102 ? -14.484 5.470 1.097 1.00 82.94 102 ARG A O 1
ATOM 782 N N . GLY A 1 103 ? -15.805 3.732 1.615 1.00 78.38 103 GLY A N 1
ATOM 783 C CA . GLY A 1 103 ? -15.782 3.108 0.286 1.00 78.38 103 GLY A CA 1
ATOM 784 C C . GLY A 1 103 ? -14.599 2.161 0.050 1.00 78.38 103 GLY A C 1
ATOM 785 O O . GLY A 1 103 ? -14.675 1.314 -0.832 1.00 78.38 103 GLY A O 1
ATOM 786 N N . THR A 1 104 ? -13.562 2.188 0.894 1.00 77.75 104 THR A N 1
ATOM 787 C CA . THR A 1 104 ? -12.433 1.239 0.842 1.00 77.75 104 THR A CA 1
ATOM 788 C C . THR A 1 104 ? -12.623 0.050 1.774 1.00 77.75 104 THR A C 1
ATOM 790 O O . THR A 1 104 ? -11.645 -0.540 2.220 1.00 77.75 104 THR A O 1
ATOM 793 N N . TYR A 1 105 ? -13.856 -0.253 2.171 1.00 78.62 105 TYR A N 1
ATOM 794 C CA . TYR A 1 105 ? -14.143 -1.350 3.082 1.00 78.62 105 TYR A CA 1
ATOM 795 C C . TYR A 1 105 ? -15.569 -1.855 2.888 1.00 78.62 105 TYR A C 1
ATOM 797 O O . TYR A 1 105 ? -16.455 -1.137 2.420 1.00 78.62 105 TYR A O 1
ATOM 805 N N . SER A 1 106 ? -15.803 -3.079 3.355 1.00 75.19 106 SER A N 1
ATOM 806 C CA . SER A 1 106 ? -17.142 -3.631 3.556 1.00 75.19 106 SER A CA 1
ATOM 807 C C . SER A 1 106 ? -17.309 -4.050 5.014 1.00 75.19 106 SER A C 1
ATOM 809 O O . SER A 1 106 ? -16.443 -4.705 5.602 1.00 75.19 106 SER A O 1
ATOM 811 N N . VAL A 1 107 ? -18.434 -3.675 5.628 1.00 76.06 107 VAL A N 1
ATOM 812 C CA . VAL A 1 107 ? -18.726 -4.087 7.005 1.00 76.06 107 VAL A CA 1
ATOM 813 C C . VAL A 1 107 ? -19.330 -5.482 6.986 1.00 76.06 107 VAL A C 1
ATOM 815 O O . VAL A 1 107 ? -20.437 -5.680 6.495 1.00 76.06 107 VAL A O 1
ATOM 818 N N . LEU A 1 108 ? -18.605 -6.445 7.549 1.00 71.19 108 LEU A N 1
ATOM 819 C CA . LEU A 1 108 ? -19.081 -7.820 7.656 1.00 71.19 108 LEU A CA 1
ATOM 820 C C . LEU A 1 108 ? -19.958 -8.053 8.877 1.00 71.19 108 LEU A C 1
ATOM 822 O O . LEU A 1 108 ? -20.860 -8.887 8.851 1.00 71.19 108 LEU A O 1
ATOM 826 N N . TYR A 1 109 ? -19.653 -7.363 9.974 1.00 67.06 109 TYR A N 1
ATOM 827 C CA . TYR A 1 109 ? -20.338 -7.580 11.234 1.00 67.06 109 TYR A CA 1
ATOM 828 C C . TYR A 1 109 ? -20.531 -6.268 11.991 1.00 67.06 109 TYR A C 1
ATOM 830 O O . TYR A 1 109 ? -19.570 -5.585 12.354 1.00 67.06 109 TYR A O 1
ATOM 838 N N . ARG A 1 110 ? -21.805 -5.963 12.270 1.00 79.06 110 ARG A N 1
ATOM 839 C CA . ARG A 1 110 ? -22.304 -4.722 12.884 1.00 79.06 110 ARG A CA 1
ATOM 840 C C . ARG A 1 110 ? -22.034 -3.478 12.026 1.00 79.06 110 ARG A C 1
ATOM 842 O O . ARG A 1 110 ? -22.406 -3.467 10.864 1.00 79.06 110 ARG A O 1
ATOM 849 N N . ALA A 1 111 ? -21.491 -2.414 12.615 1.00 74.31 111 ALA A N 1
ATOM 850 C CA . ALA A 1 111 ? -21.267 -1.111 11.988 1.00 74.31 111 ALA A CA 1
ATOM 851 C C . ALA A 1 111 ? -19.911 -0.556 12.435 1.00 74.31 111 ALA A C 1
ATOM 853 O O . ALA A 1 111 ? -19.476 -0.856 13.548 1.00 74.31 111 ALA A O 1
ATOM 854 N N . ILE A 1 112 ? -19.266 0.293 11.637 1.00 73.50 112 ILE A N 1
ATOM 855 C CA . ILE A 1 112 ? -18.063 1.020 12.072 1.00 73.50 112 ILE A CA 1
ATOM 856 C C . ILE A 1 112 ? -18.446 2.070 13.121 1.00 73.50 112 ILE A C 1
ATOM 858 O O . ILE A 1 112 ? -19.498 2.703 12.997 1.00 73.50 112 ILE A O 1
ATOM 862 N N . PRO A 1 113 ? -17.669 2.233 14.209 1.00 71.38 113 PRO A N 1
ATOM 863 C CA . PRO A 1 113 ? -17.923 3.314 15.153 1.00 71.38 113 PRO A CA 1
ATOM 864 C C . PRO A 1 113 ? -17.803 4.679 14.452 1.00 71.38 113 PRO A C 1
ATOM 866 O O . PRO A 1 113 ? -16.880 4.907 13.676 1.00 71.38 113 PRO A O 1
ATOM 869 N N . GLY A 1 114 ? -18.738 5.595 14.714 1.00 75.00 114 GLY A N 1
ATOM 870 C CA . GLY A 1 114 ? -18.695 6.936 14.123 1.00 75.00 114 GLY A CA 1
ATOM 871 C C . GLY A 1 114 ? -17.416 7.692 14.501 1.00 75.00 114 GLY A C 1
ATOM 872 O O . GLY A 1 114 ? -16.924 7.547 15.619 1.00 75.00 114 GLY A O 1
ATOM 873 N N . GLY A 1 115 ? -16.887 8.494 13.571 1.00 76.56 115 GLY A N 1
ATOM 874 C CA . GLY A 1 115 ? -15.680 9.307 13.779 1.00 76.56 115 GLY A CA 1
ATOM 875 C C . GLY A 1 115 ? -14.345 8.589 13.545 1.00 76.56 115 GLY A C 1
ATOM 876 O O . GLY A 1 115 ? -13.306 9.162 13.852 1.00 76.56 115 GLY A O 1
ATOM 877 N N . TYR A 1 116 ? -14.364 7.357 13.022 1.00 80.69 116 TYR A N 1
ATOM 878 C CA . TYR A 1 116 ? -13.154 6.591 12.675 1.00 80.69 116 TYR A CA 1
ATOM 879 C C . TYR A 1 116 ? -12.714 6.778 11.234 1.00 80.69 116 TYR A C 1
ATOM 881 O O . TYR A 1 116 ? -11.558 6.527 10.915 1.00 80.69 116 TYR A O 1
ATOM 889 N N . GLU A 1 117 ? -13.636 7.179 10.367 1.00 86.81 117 GLU A N 1
ATOM 890 C CA . GLU A 1 117 ? -13.295 7.505 8.993 1.00 86.81 117 GLU A CA 1
ATOM 891 C C . GLU A 1 117 ? -12.544 8.842 8.979 1.00 86.81 117 GLU A C 1
ATOM 893 O O . GLU A 1 117 ? -13.016 9.807 9.596 1.00 86.81 117 GLU A O 1
ATOM 898 N N . PRO A 1 118 ? -11.393 8.925 8.296 1.00 90.19 118 PRO A N 1
ATOM 899 C CA . PRO A 1 118 ? -10.628 10.156 8.236 1.00 90.19 118 PRO A CA 1
ATOM 900 C C . PRO A 1 118 ? -11.355 11.226 7.419 1.00 90.19 118 PRO A C 1
ATOM 902 O O . PRO A 1 118 ? -12.061 10.941 6.450 1.00 90.19 118 PRO A O 1
ATOM 905 N N . THR A 1 119 ? -11.139 12.488 7.780 1.00 92.94 119 THR A N 1
ATOM 906 C CA . THR A 1 119 ? -11.596 13.632 6.982 1.00 92.94 119 THR A CA 1
ATOM 907 C C . THR A 1 119 ? -10.731 13.814 5.729 1.00 92.94 119 THR A C 1
ATOM 909 O O . THR A 1 119 ? -9.572 13.395 5.691 1.00 92.94 119 THR A O 1
ATOM 912 N N . ASN A 1 120 ? -11.240 14.530 4.719 1.00 93.88 120 ASN A N 1
ATOM 913 C CA . ASN A 1 120 ? -10.454 14.893 3.527 1.00 93.88 120 ASN A CA 1
ATOM 914 C C . ASN A 1 120 ? -9.175 15.673 3.875 1.00 93.88 120 ASN A C 1
ATOM 916 O O . ASN A 1 120 ? -8.144 15.523 3.222 1.00 93.88 120 ASN A O 1
ATOM 920 N N . GLU A 1 121 ? -9.197 16.487 4.932 1.00 93.56 121 GLU A N 1
ATOM 921 C CA . GLU A 1 121 ? -8.000 17.178 5.416 1.00 93.56 121 GLU A CA 1
ATOM 922 C C . GLU A 1 121 ? -6.958 16.201 5.977 1.00 93.56 121 GLU A C 1
ATOM 924 O O . GLU A 1 121 ? -5.783 16.290 5.615 1.00 93.56 121 GLU A O 1
ATOM 929 N N . GLN A 1 122 ? -7.384 15.232 6.793 1.00 93.44 122 GLN A N 1
ATOM 930 C CA . GLN A 1 122 ? -6.502 14.189 7.320 1.00 93.44 122 GLN A CA 1
ATOM 931 C C . GLN A 1 122 ? -5.927 13.315 6.198 1.00 93.44 122 GLN A C 1
ATOM 933 O O . GLN A 1 122 ? -4.731 13.024 6.208 1.00 93.44 122 GLN A O 1
ATOM 938 N N . LEU A 1 123 ? -6.740 12.957 5.198 1.00 92.75 123 LEU A N 1
ATOM 939 C CA . LEU A 1 123 ? -6.305 12.202 4.018 1.00 92.75 123 LEU A CA 1
ATOM 940 C C . LEU A 1 123 ? -5.253 12.955 3.203 1.00 92.75 123 LEU A C 1
ATOM 942 O O . LEU A 1 123 ? -4.212 12.384 2.869 1.00 92.75 123 LEU A O 1
ATOM 946 N N . ARG A 1 124 ? -5.461 14.250 2.934 1.00 93.06 124 ARG A N 1
ATOM 947 C CA . ARG A 1 124 ? -4.455 15.093 2.267 1.00 93.06 124 ARG A CA 1
ATOM 948 C C . ARG A 1 124 ? -3.179 15.209 3.094 1.00 93.06 124 ARG A C 1
ATOM 950 O O . ARG A 1 124 ? -2.084 15.027 2.567 1.00 93.06 124 ARG A O 1
ATOM 957 N N . GLY A 1 125 ? -3.301 15.453 4.399 1.00 92.44 125 GLY A N 1
ATOM 958 C CA . GLY A 1 125 ? -2.160 15.494 5.316 1.00 92.44 125 GLY A CA 1
ATOM 959 C C . GLY A 1 125 ? -1.345 14.196 5.290 1.00 92.44 125 GLY A C 1
ATOM 960 O O . GLY A 1 125 ? -0.119 14.230 5.173 1.00 92.44 125 GLY A O 1
ATOM 961 N N . ASN A 1 126 ? -2.019 13.046 5.311 1.00 91.44 126 ASN A N 1
ATOM 962 C CA . ASN A 1 126 ? -1.365 11.746 5.201 1.00 91.44 126 ASN A CA 1
ATOM 963 C C . ASN A 1 126 ? -0.769 11.494 3.813 1.00 91.44 126 ASN A C 1
ATOM 965 O O . ASN A 1 126 ? 0.325 10.951 3.725 1.00 91.44 126 ASN A O 1
ATOM 969 N N . SER A 1 127 ? -1.420 11.945 2.741 1.00 92.31 127 SER A N 1
ATOM 970 C CA . SER A 1 127 ? -0.883 11.864 1.376 1.00 92.31 127 SER A CA 1
ATOM 971 C C . SER A 1 127 ? 0.457 12.595 1.269 1.00 92.31 127 SER A C 1
ATOM 973 O O . SER A 1 127 ? 1.446 12.032 0.798 1.00 92.31 127 SER A O 1
ATOM 975 N N . ARG A 1 128 ? 0.532 13.817 1.814 1.00 92.19 128 ARG A N 1
ATOM 976 C CA . ARG A 1 128 ? 1.779 14.594 1.901 1.00 92.19 128 ARG A CA 1
ATOM 977 C C . ARG A 1 128 ? 2.852 13.856 2.694 1.00 92.19 128 ARG A C 1
ATOM 979 O O . ARG A 1 128 ? 3.996 13.779 2.253 1.00 92.19 128 ARG A O 1
ATOM 986 N N . LYS A 1 129 ? 2.479 13.275 3.838 1.00 91.94 129 LYS A N 1
ATOM 987 C CA . LYS A 1 129 ? 3.388 12.471 4.662 1.00 91.94 129 LYS A CA 1
ATOM 988 C C . LYS A 1 129 ? 3.914 11.248 3.902 1.00 91.94 129 LYS A C 1
ATOM 990 O O . LYS A 1 129 ? 5.120 11.031 3.909 1.00 91.94 129 LYS A O 1
ATOM 995 N N . LEU A 1 130 ? 3.045 10.488 3.232 1.00 90.94 130 LEU A N 1
ATOM 996 C CA . LEU A 1 130 ? 3.410 9.296 2.458 1.00 90.94 130 LEU A CA 1
ATOM 997 C C . LEU A 1 130 ? 4.429 9.631 1.365 1.00 90.94 130 LEU A C 1
ATOM 999 O O . LEU A 1 130 ? 5.487 9.002 1.299 1.00 90.94 130 LEU A O 1
ATOM 1003 N N . ILE A 1 131 ? 4.164 10.678 0.580 1.00 93.56 131 ILE A N 1
ATOM 1004 C CA . ILE A 1 131 ? 5.096 11.178 -0.441 1.00 93.56 131 IL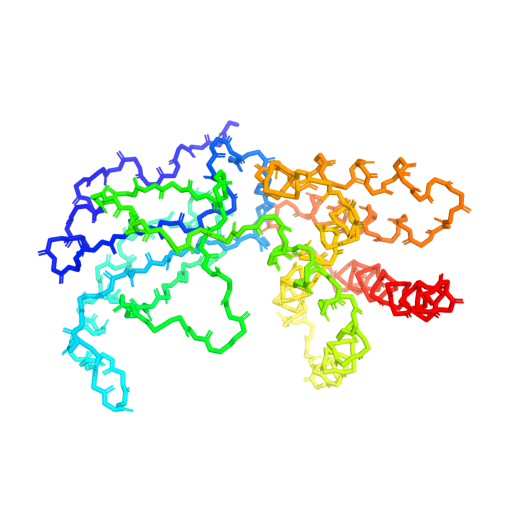E A CA 1
ATOM 1005 C C . ILE A 1 131 ? 6.421 11.618 0.196 1.00 93.56 131 ILE A C 1
ATOM 1007 O O . ILE A 1 131 ? 7.490 11.240 -0.283 1.00 93.56 131 ILE A O 1
ATOM 1011 N N . GLY A 1 132 ? 6.365 12.323 1.330 1.00 92.38 132 GLY A N 1
ATOM 1012 C CA . GLY A 1 132 ? 7.545 12.730 2.097 1.00 92.38 132 GLY A CA 1
ATOM 1013 C C . GLY A 1 132 ? 8.398 11.569 2.624 1.00 92.38 132 GLY A C 1
ATOM 1014 O O . GLY A 1 132 ? 9.596 11.732 2.844 1.00 92.38 132 GLY A O 1
ATOM 1015 N N . THR A 1 133 ? 7.809 10.385 2.801 1.00 92.38 133 THR A N 1
ATOM 1016 C CA . THR A 1 133 ? 8.500 9.178 3.288 1.00 92.38 133 THR A CA 1
ATOM 1017 C C . THR A 1 133 ? 9.021 8.253 2.185 1.00 92.38 133 THR A C 1
ATOM 1019 O O . THR A 1 133 ? 9.697 7.270 2.499 1.00 92.38 133 THR A O 1
ATOM 1022 N N . ALA A 1 134 ? 8.774 8.557 0.904 1.00 92.19 134 ALA A N 1
ATOM 1023 C CA . ALA A 1 134 ? 9.138 7.691 -0.223 1.00 92.19 134 ALA A CA 1
ATOM 1024 C C . ALA A 1 134 ? 10.625 7.290 -0.225 1.00 92.19 134 ALA A C 1
ATOM 1026 O O . ALA A 1 134 ? 10.948 6.117 -0.417 1.00 92.19 134 ALA A O 1
ATOM 1027 N N . ARG A 1 135 ? 11.533 8.230 0.079 1.00 94.25 135 ARG A N 1
ATOM 1028 C CA . ARG A 1 135 ? 12.976 7.958 0.198 1.00 94.25 135 ARG A CA 1
ATOM 1029 C C . ARG A 1 135 ? 13.305 6.915 1.257 1.00 94.25 135 ARG A C 1
ATOM 1031 O O . ARG A 1 135 ? 14.119 6.029 1.006 1.00 94.25 135 ARG A O 1
ATOM 1038 N N . GLN A 1 136 ? 12.700 7.038 2.437 1.00 94.06 136 GLN A N 1
ATOM 1039 C CA . GLN A 1 136 ? 12.959 6.129 3.551 1.00 94.06 136 GLN A CA 1
ATOM 1040 C C . GLN A 1 136 ? 12.475 4.720 3.200 1.00 94.06 136 GLN A C 1
ATOM 1042 O O . GLN A 1 136 ? 13.244 3.767 3.309 1.00 94.06 136 GLN A O 1
ATOM 1047 N N . TYR A 1 137 ? 11.252 4.602 2.674 1.00 91.75 137 TYR A N 1
ATOM 1048 C CA . TYR A 1 137 ? 10.714 3.322 2.218 1.00 91.75 137 TYR A CA 1
ATOM 1049 C C . TYR A 1 137 ? 11.557 2.688 1.114 1.00 91.75 137 TYR A C 1
ATOM 1051 O O . TYR A 1 137 ? 11.829 1.489 1.163 1.00 91.75 137 TYR A O 1
ATOM 1059 N N . LEU A 1 138 ? 12.014 3.481 0.143 1.00 93.19 138 LEU A N 1
ATOM 1060 C CA . LEU A 1 138 ? 12.892 3.001 -0.917 1.00 93.19 138 LEU A CA 1
ATOM 1061 C C . LEU A 1 138 ? 14.211 2.457 -0.348 1.00 93.19 138 LEU A C 1
ATOM 1063 O O . LEU A 1 138 ? 14.629 1.362 -0.725 1.00 93.19 138 LEU A O 1
ATOM 1067 N N . ALA A 1 139 ? 14.847 3.186 0.572 1.00 93.38 139 ALA A N 1
ATOM 1068 C CA . ALA A 1 139 ? 16.091 2.755 1.203 1.00 93.38 139 ALA A CA 1
ATOM 1069 C C . ALA A 1 139 ? 15.905 1.456 2.008 1.00 93.38 139 ALA A C 1
ATOM 1071 O O . ALA A 1 139 ? 16.717 0.536 1.899 1.00 93.38 139 ALA A O 1
ATOM 1072 N N . ASP A 1 140 ? 14.823 1.347 2.781 1.00 91.81 140 ASP A N 1
ATOM 1073 C CA . ASP A 1 140 ? 14.486 0.141 3.546 1.00 91.81 140 ASP A CA 1
ATOM 1074 C C . ASP A 1 140 ? 14.222 -1.054 2.631 1.00 91.81 140 ASP A C 1
ATOM 1076 O O . ASP A 1 140 ? 14.774 -2.141 2.834 1.00 91.81 140 ASP A O 1
ATOM 1080 N N . PHE A 1 141 ? 13.441 -0.839 1.572 1.00 92.00 141 PHE A N 1
ATOM 1081 C CA . PHE A 1 141 ? 13.131 -1.870 0.597 1.00 92.00 141 PHE A CA 1
ATOM 1082 C C . PHE A 1 141 ? 14.394 -2.364 -0.114 1.00 92.00 141 PHE A C 1
ATOM 1084 O O . PHE A 1 141 ? 14.634 -3.571 -0.151 1.00 92.00 141 PHE A O 1
ATOM 1091 N N . GLN A 1 142 ? 15.242 -1.460 -0.613 1.00 91.00 142 GLN A N 1
ATOM 1092 C CA . GLN A 1 142 ? 16.490 -1.814 -1.296 1.00 91.00 142 GLN A CA 1
ATOM 1093 C C . GLN A 1 142 ? 17.468 -2.556 -0.385 1.00 91.00 142 GLN A C 1
ATOM 1095 O O . GLN A 1 142 ? 18.043 -3.556 -0.814 1.00 91.00 142 GLN A O 1
ATOM 1100 N N . ARG A 1 143 ? 17.618 -2.134 0.879 1.00 89.44 143 ARG A N 1
ATOM 1101 C CA . ARG A 1 143 ? 18.416 -2.881 1.867 1.00 89.44 143 ARG A CA 1
ATOM 1102 C C . ARG A 1 143 ? 17.895 -4.301 2.035 1.00 89.44 143 ARG A C 1
ATOM 1104 O O . ARG A 1 143 ? 18.678 -5.243 2.042 1.00 89.44 143 ARG A O 1
ATOM 1111 N N . SER A 1 144 ? 16.574 -4.462 2.073 1.00 86.62 144 SER A N 1
ATOM 1112 C CA . SER A 1 144 ? 15.955 -5.781 2.175 1.00 86.62 144 SER A CA 1
ATOM 1113 C C . SER A 1 144 ? 16.161 -6.667 0.940 1.00 86.62 144 SER A C 1
ATOM 1115 O O . SER A 1 144 ? 15.896 -7.863 1.037 1.00 86.62 144 SER A O 1
ATOM 1117 N N . LEU A 1 145 ? 16.599 -6.122 -0.208 1.00 88.38 145 LEU A N 1
ATOM 1118 C CA . LEU A 1 145 ? 16.837 -6.881 -1.442 1.00 88.38 145 LEU A CA 1
ATOM 1119 C C . LEU A 1 145 ? 18.189 -7.598 -1.493 1.00 88.38 145 LEU A C 1
ATOM 1121 O O . LEU A 1 145 ? 18.290 -8.587 -2.214 1.00 88.38 145 LEU A O 1
ATOM 1125 N N . VAL A 1 146 ? 19.196 -7.127 -0.752 1.00 83.12 146 VAL A N 1
ATOM 1126 C CA . VAL A 1 146 ? 20.588 -7.605 -0.867 1.00 83.12 146 VAL A CA 1
ATOM 1127 C C . VAL A 1 146 ? 20.720 -9.094 -0.534 1.00 83.12 146 VAL A C 1
ATOM 1129 O O . VAL A 1 146 ? 21.387 -9.823 -1.262 1.00 83.12 146 VAL A O 1
ATOM 1132 N N . ASP A 1 147 ? 20.017 -9.560 0.498 1.00 81.19 147 ASP A N 1
ATOM 1133 C CA . ASP A 1 147 ? 20.142 -10.935 1.003 1.00 81.19 147 ASP A CA 1
ATOM 1134 C C . ASP A 1 147 ? 19.066 -11.889 0.450 1.00 81.19 147 ASP A C 1
ATOM 1136 O O . ASP A 1 147 ? 18.863 -12.996 0.955 1.00 81.19 147 ASP A O 1
ATOM 1140 N N . ASN A 1 148 ? 18.334 -11.472 -0.588 1.00 83.56 148 ASN A N 1
ATOM 1141 C CA . ASN A 1 148 ? 17.203 -12.236 -1.102 1.00 83.56 148 ASN A CA 1
ATOM 1142 C C . ASN A 1 148 ? 17.589 -13.239 -2.183 1.00 83.56 148 ASN A C 1
ATOM 1144 O O . ASN A 1 148 ? 18.198 -12.920 -3.203 1.00 83.56 148 ASN A O 1
ATOM 1148 N N . ARG A 1 149 ? 17.089 -14.458 -2.004 1.00 89.31 149 ARG A N 1
ATOM 1149 C CA . ARG A 1 149 ? 17.122 -15.525 -3.002 1.00 89.31 149 ARG A CA 1
ATOM 1150 C C . ARG A 1 149 ? 15.995 -15.355 -4.029 1.00 89.31 149 ARG A C 1
ATOM 1152 O O . ARG A 1 149 ? 14.978 -14.718 -3.753 1.00 89.31 149 ARG A O 1
ATOM 1159 N N . ASN A 1 150 ? 16.155 -15.960 -5.208 1.00 91.50 150 ASN A N 1
ATOM 1160 C CA . ASN A 1 150 ? 15.191 -15.860 -6.318 1.00 91.50 150 ASN A CA 1
ATOM 1161 C C . ASN A 1 150 ? 13.765 -16.300 -5.947 1.00 91.50 150 ASN A C 1
ATOM 1163 O O . ASN A 1 150 ? 12.800 -15.717 -6.427 1.00 91.50 150 ASN A O 1
ATOM 1167 N N . ASP A 1 151 ? 13.637 -17.302 -5.082 1.00 90.19 151 ASP A N 1
ATOM 1168 C CA . ASP A 1 151 ? 12.366 -17.827 -4.567 1.00 90.19 151 ASP A CA 1
ATOM 1169 C C . ASP A 1 151 ? 11.606 -16.822 -3.680 1.00 90.19 151 ASP A C 1
ATOM 1171 O O . ASP A 1 151 ? 10.392 -16.927 -3.530 1.00 90.19 151 ASP A O 1
ATOM 1175 N N . THR A 1 152 ? 12.282 -15.804 -3.142 1.00 91.12 152 THR A N 1
ATOM 1176 C CA . THR A 1 152 ? 11.651 -14.746 -2.333 1.00 91.12 152 THR A CA 1
ATOM 1177 C C . THR A 1 152 ? 11.150 -13.555 -3.155 1.00 91.12 152 THR A C 1
ATOM 1179 O O . THR A 1 152 ? 10.407 -12.720 -2.633 1.00 91.12 152 THR A O 1
ATOM 1182 N N . LEU A 1 153 ? 11.519 -13.460 -4.438 1.00 92.31 153 LEU A N 1
ATOM 1183 C CA . LEU A 1 153 ? 11.177 -12.321 -5.295 1.00 92.31 153 LEU A CA 1
ATOM 1184 C C . LEU A 1 153 ? 9.661 -12.071 -5.430 1.00 92.31 153 LEU A C 1
ATOM 1186 O O . LEU A 1 153 ? 9.284 -10.901 -5.346 1.00 92.31 153 LEU A O 1
ATOM 1190 N N . PRO A 1 154 ? 8.772 -13.084 -5.543 1.00 90.88 154 PRO A N 1
ATOM 1191 C CA . PRO A 1 154 ? 7.326 -12.840 -5.587 1.00 90.88 154 PRO A CA 1
ATOM 1192 C C . PRO A 1 154 ? 6.815 -12.132 -4.327 1.00 90.88 154 PRO A C 1
ATOM 1194 O O . PRO A 1 154 ? 6.087 -11.144 -4.406 1.00 90.88 154 PRO A O 1
ATOM 1197 N N . ARG A 1 155 ? 7.281 -12.567 -3.146 1.00 88.94 155 ARG A N 1
ATOM 1198 C CA . ARG A 1 155 ? 6.951 -11.912 -1.873 1.00 88.94 155 ARG A CA 1
ATOM 1199 C C . ARG A 1 155 ? 7.453 -10.471 -1.845 1.00 88.94 155 ARG A C 1
ATOM 1201 O O . ARG A 1 155 ? 6.756 -9.604 -1.332 1.00 88.94 155 ARG A O 1
ATOM 1208 N N . ARG A 1 156 ? 8.649 -10.195 -2.371 1.00 92.19 156 ARG A N 1
ATOM 1209 C CA . ARG A 1 156 ? 9.183 -8.824 -2.427 1.00 92.19 156 ARG A CA 1
ATOM 1210 C C . ARG A 1 156 ? 8.381 -7.932 -3.352 1.00 92.19 156 ARG A C 1
ATOM 1212 O O . ARG A 1 156 ? 8.156 -6.780 -3.009 1.00 92.19 156 ARG A O 1
ATOM 1219 N N . LEU A 1 157 ? 7.923 -8.470 -4.473 1.00 91.94 157 LEU A N 1
ATOM 1220 C CA . LEU A 1 157 ? 7.078 -7.744 -5.404 1.00 91.94 157 LEU A CA 1
ATOM 1221 C C . LEU A 1 157 ? 5.727 -7.380 -4.761 1.00 91.94 157 LEU A C 1
ATOM 1223 O O . LEU A 1 157 ? 5.325 -6.220 -4.814 1.00 91.94 157 LEU A O 1
ATOM 1227 N N . ARG A 1 158 ? 5.110 -8.322 -4.034 1.00 87.62 158 ARG A N 1
ATOM 1228 C CA . ARG A 1 158 ? 3.921 -8.064 -3.199 1.00 87.62 158 ARG A CA 1
ATOM 1229 C C . ARG A 1 158 ? 4.175 -7.007 -2.118 1.00 87.62 158 ARG A C 1
ATOM 1231 O O . ARG A 1 158 ? 3.377 -6.102 -1.922 1.00 87.62 158 ARG A O 1
ATOM 1238 N N . LEU A 1 159 ? 5.295 -7.090 -1.403 1.00 88.12 159 LEU A N 1
ATOM 1239 C CA . LEU A 1 159 ? 5.633 -6.084 -0.387 1.00 88.12 159 LEU A CA 1
ATOM 1240 C C . LEU A 1 159 ? 5.893 -4.705 -1.002 1.00 88.12 159 LEU A C 1
ATOM 1242 O O . LEU A 1 159 ? 5.651 -3.697 -0.355 1.00 88.12 159 LEU A O 1
ATOM 1246 N N . LEU A 1 160 ? 6.372 -4.636 -2.243 1.00 92.12 160 LEU A N 1
ATOM 1247 C CA . LEU A 1 160 ? 6.523 -3.362 -2.933 1.00 92.12 160 LEU A CA 1
ATOM 1248 C C . LEU A 1 160 ? 5.156 -2.745 -3.257 1.00 92.12 160 LEU A C 1
ATOM 1250 O O . LEU A 1 160 ? 5.002 -1.532 -3.118 1.00 92.12 160 LEU A O 1
ATOM 1254 N N . SER A 1 161 ? 4.145 -3.555 -3.606 1.00 89.25 161 SER A N 1
ATOM 1255 C CA . SER A 1 161 ? 2.806 -3.037 -3.916 1.00 89.25 161 SER A CA 1
ATOM 1256 C C . SER A 1 161 ? 2.104 -2.380 -2.727 1.00 89.25 161 SER A C 1
ATOM 1258 O O . SER A 1 161 ? 1.285 -1.483 -2.938 1.00 89.25 161 SER A O 1
ATOM 1260 N N . THR A 1 162 ? 2.456 -2.747 -1.487 1.00 85.62 162 THR A N 1
ATOM 1261 C CA . THR A 1 162 ? 1.948 -2.074 -0.275 1.00 85.62 162 THR A CA 1
ATOM 1262 C C . THR A 1 162 ? 2.531 -0.673 -0.080 1.00 85.62 162 THR A C 1
ATOM 1264 O O . THR A 1 162 ? 2.028 0.090 0.736 1.00 85.62 162 THR A O 1
ATOM 1267 N N . ILE A 1 163 ? 3.563 -0.308 -0.847 1.00 90.44 163 ILE A N 1
ATOM 1268 C CA . ILE A 1 163 ? 4.174 1.026 -0.853 1.00 90.44 163 ILE A CA 1
ATOM 1269 C C . ILE A 1 163 ? 3.754 1.777 -2.118 1.00 90.44 163 ILE A C 1
ATOM 1271 O O . ILE A 1 163 ? 3.375 2.948 -2.051 1.00 90.44 163 ILE A O 1
ATOM 1275 N N . THR A 1 164 ? 3.772 1.119 -3.281 1.00 93.19 164 THR A N 1
ATOM 1276 C CA . THR A 1 164 ? 3.421 1.777 -4.545 1.00 93.19 164 THR A CA 1
ATOM 1277 C C . THR A 1 164 ? 1.939 2.120 -4.618 1.00 93.19 164 THR A C 1
ATOM 1279 O O . THR A 1 164 ? 1.620 3.200 -5.101 1.00 93.19 164 THR A O 1
ATOM 1282 N N . THR A 1 165 ? 1.031 1.267 -4.120 1.00 91.62 165 THR A N 1
ATOM 1283 C CA . THR A 1 165 ? -0.419 1.547 -4.178 1.00 91.62 165 THR A CA 1
ATOM 1284 C C . THR A 1 165 ? -0.764 2.799 -3.375 1.00 91.62 165 THR A C 1
ATOM 1286 O O . THR A 1 165 ? -1.267 3.745 -3.981 1.00 91.62 165 THR A O 1
ATOM 1289 N N . PRO A 1 166 ? -0.410 2.910 -2.077 1.00 90.56 166 PRO A N 1
ATOM 1290 C CA . PRO A 1 166 ? -0.664 4.141 -1.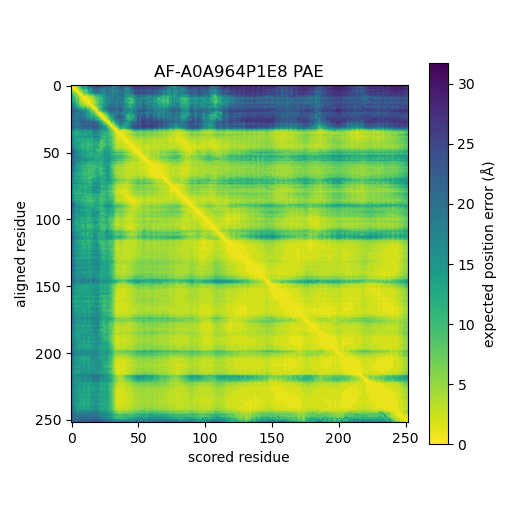329 1.00 90.56 166 PRO A CA 1
ATOM 1291 C C . PRO A 1 166 ? 0.033 5.366 -1.929 1.00 90.56 166 PRO A C 1
ATOM 1293 O O . PRO A 1 166 ? -0.496 6.466 -1.833 1.00 90.56 166 PRO A O 1
ATOM 1296 N N . SER A 1 167 ? 1.195 5.193 -2.573 1.00 94.19 167 SER A N 1
ATOM 1297 C CA . SER A 1 167 ? 1.906 6.296 -3.239 1.00 94.19 167 SER A CA 1
ATOM 1298 C C . SER A 1 167 ? 1.163 6.814 -4.476 1.00 94.19 167 SER A C 1
ATOM 1300 O O . SER A 1 167 ? 1.159 8.019 -4.711 1.00 94.19 167 SER A O 1
ATOM 1302 N N . VAL A 1 168 ? 0.511 5.932 -5.250 1.00 94.88 168 VAL A N 1
ATOM 1303 C CA . VAL A 1 168 ? -0.370 6.330 -6.364 1.00 94.88 168 VAL A CA 1
ATOM 1304 C C . VAL A 1 168 ? -1.511 7.187 -5.828 1.00 94.88 168 VAL A C 1
ATOM 1306 O O . VAL A 1 168 ? -1.637 8.334 -6.253 1.00 94.88 168 VAL A O 1
ATOM 1309 N N . TYR A 1 169 ? -2.274 6.672 -4.856 1.00 93.44 169 TYR A N 1
ATOM 1310 C CA . TYR A 1 169 ? -3.389 7.406 -4.252 1.00 93.44 169 TYR A CA 1
ATOM 1311 C C . TYR A 1 169 ? -2.932 8.729 -3.637 1.00 93.44 169 TYR A C 1
ATOM 1313 O O . TYR A 1 169 ? -3.523 9.763 -3.922 1.00 93.44 169 TYR A O 1
ATOM 1321 N N . ALA A 1 170 ? -1.827 8.736 -2.888 1.00 93.75 170 ALA A N 1
ATOM 1322 C CA . ALA A 1 170 ? -1.288 9.949 -2.284 1.00 93.75 170 ALA A CA 1
ATOM 1323 C C . ALA A 1 170 ? -0.943 11.035 -3.317 1.00 93.75 170 ALA A C 1
ATOM 1325 O O . ALA A 1 170 ? -1.180 12.215 -3.060 1.00 93.75 170 ALA A O 1
ATOM 1326 N N . LEU A 1 171 ? -0.386 10.663 -4.475 1.00 95.06 171 LEU A N 1
ATOM 1327 C CA . LEU A 1 171 ? -0.068 11.618 -5.541 1.00 95.06 171 LEU A CA 1
ATOM 1328 C C . LEU A 1 171 ? -1.324 12.207 -6.183 1.00 95.06 171 LEU A C 1
ATOM 1330 O O . LEU A 1 171 ? -1.363 13.411 -6.449 1.00 95.06 171 LEU A O 1
ATOM 1334 N N . VAL A 1 172 ? -2.348 11.388 -6.429 1.00 93.94 172 VAL A N 1
ATOM 1335 C CA . VAL A 1 172 ? -3.584 11.875 -7.055 1.00 93.94 172 VAL A CA 1
ATOM 1336 C C . VAL A 1 172 ? -4.476 12.640 -6.072 1.00 93.94 172 VAL A C 1
ATOM 1338 O O . VAL A 1 172 ? -5.081 13.627 -6.478 1.00 93.94 172 VAL A O 1
ATOM 1341 N N . SER A 1 173 ? -4.471 12.294 -4.778 1.00 92.31 173 SER A N 1
ATOM 1342 C CA . SER A 1 173 ? -5.217 13.012 -3.733 1.00 92.31 173 SER A CA 1
ATOM 1343 C C . SER A 1 173 ? -4.447 14.158 -3.071 1.00 92.31 173 SER A C 1
ATOM 1345 O O . SER A 1 173 ? -4.964 14.752 -2.130 1.00 92.31 173 SER A O 1
ATOM 1347 N N . TYR A 1 174 ? -3.219 14.473 -3.506 1.00 90.19 174 TYR A N 1
ATOM 1348 C CA . TYR A 1 174 ? -2.315 15.400 -2.801 1.00 90.19 174 TYR A CA 1
ATOM 1349 C C . TYR A 1 174 ? -2.960 16.758 -2.461 1.00 90.19 174 TYR A C 1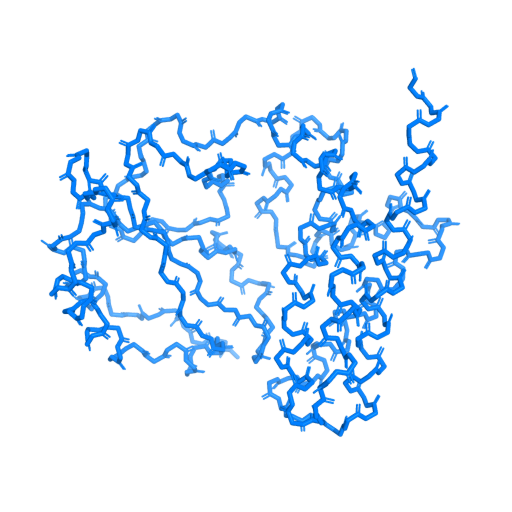
ATOM 1351 O O . TYR A 1 174 ? -2.824 17.242 -1.336 1.00 90.19 174 TYR A O 1
ATOM 1359 N N . ASP A 1 175 ? -3.709 17.326 -3.412 1.00 86.81 175 ASP A N 1
ATOM 1360 C CA . ASP A 1 175 ? -4.440 18.594 -3.266 1.00 86.81 175 ASP A CA 1
ATOM 1361 C C . ASP A 1 175 ? -5.933 18.466 -3.619 1.00 86.81 175 ASP A C 1
ATOM 1363 O O . ASP A 1 175 ? -6.604 19.474 -3.820 1.00 86.81 175 ASP A O 1
ATOM 1367 N N . ASP A 1 176 ? -6.468 17.244 -3.691 1.00 89.12 176 ASP A N 1
ATOM 1368 C CA . ASP A 1 176 ? -7.868 17.018 -4.066 1.00 89.12 176 ASP A CA 1
ATOM 1369 C C . ASP A 1 176 ? -8.819 17.347 -2.901 1.00 89.12 176 ASP A C 1
ATOM 1371 O O . ASP A 1 176 ? -8.607 16.913 -1.764 1.00 89.12 176 ASP A O 1
ATOM 1375 N N . GLU A 1 177 ? -9.854 18.148 -3.160 1.00 88.88 177 GLU A N 1
ATOM 1376 C CA . GLU A 1 177 ? -10.837 18.539 -2.142 1.00 88.88 177 GLU A CA 1
ATOM 1377 C C . GLU A 1 177 ? -11.694 17.356 -1.672 1.00 88.88 177 GLU A C 1
ATOM 1379 O O . GLU A 1 177 ? -12.100 17.327 -0.504 1.00 88.88 177 GLU A O 1
ATOM 1384 N N . ASP A 1 178 ? -11.899 16.359 -2.538 1.00 91.62 178 ASP A N 1
ATOM 1385 C CA . ASP A 1 178 ? -12.643 15.135 -2.257 1.00 91.62 178 ASP A CA 1
ATOM 1386 C C . ASP A 1 178 ? -11.740 13.892 -2.257 1.00 91.62 178 ASP A C 1
ATOM 1388 O O . ASP A 1 178 ? -11.991 12.875 -2.907 1.00 91.62 178 ASP A O 1
ATOM 1392 N N . ALA A 1 179 ? -10.658 13.974 -1.477 1.00 91.69 179 ALA A N 1
ATOM 1393 C CA . ALA A 1 179 ? -9.716 12.875 -1.298 1.00 91.69 179 ALA A CA 1
ATOM 1394 C C . ALA A 1 179 ? -10.404 11.549 -0.909 1.00 91.69 179 ALA A C 1
ATOM 1396 O O . ALA A 1 179 ? -9.999 10.497 -1.384 1.00 91.69 179 ALA A O 1
ATOM 1397 N N . SER A 1 180 ? -11.446 11.573 -0.077 1.00 89.75 180 SER A N 1
ATOM 1398 C CA . SER A 1 180 ? -12.175 10.372 0.351 1.00 89.75 180 SER A CA 1
ATOM 1399 C C . SER A 1 180 ? -12.830 9.651 -0.826 1.00 89.75 180 SER A C 1
ATOM 1401 O O . SER A 1 180 ? -12.644 8.442 -0.967 1.00 89.75 180 SER A O 1
ATOM 1403 N N . ALA A 1 181 ? -13.520 10.380 -1.713 1.00 90.12 181 ALA A N 1
ATOM 1404 C CA . ALA A 1 181 ? -14.104 9.785 -2.913 1.00 90.12 181 ALA A CA 1
ATOM 1405 C C . ALA A 1 181 ? -13.033 9.166 -3.816 1.00 90.12 181 ALA A C 1
ATOM 1407 O O . ALA A 1 181 ? -13.223 8.061 -4.312 1.00 90.12 181 ALA A O 1
ATOM 1408 N N . LEU A 1 182 ? -11.886 9.833 -3.969 1.00 89.69 182 LEU A N 1
ATOM 1409 C CA . LEU A 1 182 ? -10.776 9.310 -4.760 1.00 89.69 182 LEU A CA 1
ATOM 1410 C C . LEU A 1 182 ? -10.211 8.016 -4.165 1.00 89.69 182 LEU A C 1
ATOM 1412 O O . LEU A 1 182 ? -9.947 7.063 -4.891 1.00 89.69 182 LEU A O 1
ATOM 1416 N N . TRP A 1 183 ? -9.997 7.972 -2.848 1.00 88.38 183 TRP A N 1
ATOM 1417 C CA . TRP A 1 183 ? -9.457 6.782 -2.185 1.00 88.38 183 TRP A CA 1
ATOM 1418 C C . TRP A 1 183 ? -10.419 5.592 -2.256 1.00 88.38 183 TRP A C 1
ATOM 1420 O O . TRP A 1 183 ? -9.954 4.456 -2.235 1.00 88.38 183 TRP A O 1
ATOM 1430 N N . ALA A 1 184 ? -11.724 5.845 -2.395 1.00 85.56 184 ALA A N 1
ATOM 1431 C CA . ALA A 1 184 ? -12.751 4.828 -2.612 1.00 85.56 184 ALA A CA 1
ATOM 1432 C C . ALA A 1 184 ? -12.750 4.215 -4.025 1.00 85.56 184 ALA A C 1
ATOM 1434 O O . ALA A 1 184 ? -13.373 3.174 -4.231 1.00 85.56 184 ALA A O 1
ATOM 1435 N N . GLU A 1 185 ? -12.092 4.842 -5.002 1.00 85.56 185 GLU A N 1
ATOM 1436 C CA . GLU A 1 185 ? -12.013 4.311 -6.364 1.00 85.56 185 GLU A CA 1
ATOM 1437 C C . GLU A 1 185 ? -11.143 3.055 -6.428 1.00 85.56 185 GLU A C 1
ATOM 1439 O O . GLU A 1 185 ? -10.262 2.835 -5.593 1.00 85.56 185 GLU A O 1
ATOM 1444 N N . ASP A 1 186 ? -11.339 2.235 -7.461 1.00 83.00 186 ASP A N 1
ATOM 1445 C CA . ASP A 1 186 ? -10.423 1.135 -7.728 1.00 83.00 186 ASP A CA 1
ATOM 1446 C C . ASP A 1 186 ? -9.032 1.657 -8.143 1.00 83.00 186 ASP A C 1
ATOM 1448 O O . ASP A 1 186 ? -8.860 2.752 -8.692 1.00 83.00 186 ASP A O 1
ATOM 1452 N N . LYS A 1 187 ? -8.004 0.838 -7.900 1.00 84.75 187 LYS A N 1
ATOM 1453 C CA . LYS A 1 187 ? -6.610 1.236 -8.139 1.00 84.75 187 LYS A CA 1
ATOM 1454 C C . LYS A 1 187 ? -6.300 1.543 -9.604 1.00 84.75 187 LYS A C 1
ATOM 1456 O O . LYS A 1 187 ? -5.372 2.306 -9.861 1.00 84.75 187 LYS A O 1
ATOM 1461 N N . PHE A 1 188 ? -7.018 0.950 -10.560 1.00 88.56 188 PHE A N 1
ATOM 1462 C CA . PHE A 1 188 ? -6.774 1.181 -11.983 1.00 88.56 188 PHE A CA 1
ATOM 1463 C C . PHE A 1 188 ? -7.340 2.528 -12.420 1.00 88.56 188 PHE A C 1
ATOM 1465 O O . PHE A 1 188 ? -6.672 3.245 -13.164 1.00 88.56 188 PHE A O 1
ATOM 1472 N N . THR A 1 189 ? -8.480 2.935 -11.863 1.00 90.75 189 THR A N 1
ATOM 1473 C CA . THR A 1 189 ? -8.977 4.309 -11.992 1.00 90.75 189 THR A CA 1
ATOM 1474 C C . THR A 1 189 ? -7.986 5.310 -11.384 1.00 90.75 189 THR A C 1
ATOM 1476 O O . THR A 1 189 ? -7.608 6.283 -12.042 1.00 90.75 189 THR A O 1
ATOM 1479 N N . ALA A 1 190 ? -7.447 5.040 -10.189 1.00 91.25 190 ALA A N 1
ATOM 1480 C CA . ALA A 1 190 ? -6.418 5.897 -9.586 1.00 91.25 190 ALA A CA 1
ATOM 1481 C C . ALA A 1 190 ? -5.133 5.984 -10.443 1.00 91.25 190 ALA A C 1
ATOM 1483 O O . ALA A 1 190 ? -4.536 7.055 -10.578 1.00 91.25 190 ALA A O 1
ATOM 1484 N N . LEU A 1 191 ? -4.716 4.879 -11.073 1.00 93.50 191 LEU A N 1
ATOM 1485 C CA . LEU A 1 191 ? -3.592 4.847 -12.017 1.00 93.50 191 LEU A CA 1
ATOM 1486 C C . LEU A 1 191 ? -3.865 5.651 -13.292 1.00 93.50 191 LEU A C 1
ATOM 1488 O O . LEU A 1 191 ? -2.972 6.353 -13.772 1.00 93.50 191 LEU A O 1
ATOM 1492 N N . GLN A 1 192 ? -5.086 5.590 -13.825 1.00 94.38 192 GLN A N 1
ATOM 1493 C CA . GLN A 1 192 ? -5.488 6.414 -14.961 1.00 94.38 192 GLN A CA 1
ATOM 1494 C C . GLN A 1 192 ? -5.414 7.902 -14.600 1.00 94.38 192 GLN A C 1
ATOM 1496 O O . GLN A 1 192 ? -4.776 8.675 -15.316 1.00 94.38 192 GLN A O 1
ATOM 1501 N N . ARG A 1 193 ? -5.965 8.297 -13.446 1.00 94.94 193 ARG A N 1
ATOM 1502 C CA . ARG A 1 193 ? -5.881 9.679 -12.945 1.00 94.94 193 ARG A CA 1
ATOM 1503 C C . ARG A 1 193 ? -4.439 10.138 -12.753 1.00 94.94 193 ARG A C 1
ATOM 1505 O O . ARG A 1 193 ? -4.110 11.279 -13.072 1.00 94.94 193 ARG A O 1
ATOM 1512 N N . LEU A 1 194 ? -3.562 9.257 -12.266 1.00 95.56 194 LEU A N 1
ATOM 1513 C CA . LEU A 1 194 ? -2.131 9.542 -12.163 1.00 95.56 194 LEU A CA 1
ATOM 1514 C C . LEU A 1 194 ? -1.539 9.841 -13.547 1.00 95.56 194 LEU A C 1
ATOM 1516 O O . LEU A 1 194 ? -0.814 10.824 -13.702 1.00 95.56 194 LEU A O 1
ATOM 1520 N N . SER A 1 195 ? -1.871 9.025 -14.549 1.00 95.69 195 SER A N 1
ATOM 1521 C CA . SER A 1 195 ? -1.422 9.226 -15.927 1.00 95.69 195 SER A CA 1
ATOM 1522 C C . SER A 1 195 ? -1.916 10.546 -16.513 1.00 95.69 195 SER A C 1
ATOM 1524 O O . SER A 1 195 ? -1.150 11.251 -17.158 1.00 95.69 195 SER A O 1
ATOM 1526 N N . GLU A 1 196 ? -3.175 10.906 -16.282 1.00 95.19 196 GLU A N 1
ATOM 1527 C CA . GLU A 1 196 ? -3.753 12.166 -16.759 1.00 95.19 196 GLU A CA 1
ATOM 1528 C C . GLU A 1 196 ? -3.093 13.374 -16.084 1.00 95.19 196 GLU A C 1
ATOM 1530 O O . GLU A 1 196 ? -2.681 14.322 -16.756 1.00 95.19 196 GLU A O 1
ATOM 1535 N N . ARG A 1 197 ? -2.916 13.314 -14.758 1.00 94.06 197 ARG A N 1
ATOM 1536 C CA . ARG A 1 197 ? -2.311 14.385 -13.954 1.00 94.06 197 ARG A CA 1
ATOM 1537 C C . ARG A 1 197 ? -0.848 14.641 -14.312 1.00 94.06 197 ARG A C 1
ATOM 1539 O O . ARG A 1 197 ? -0.402 15.786 -14.256 1.00 94.06 197 ARG A O 1
ATOM 1546 N N . TYR A 1 198 ? -0.105 13.594 -14.668 1.00 93.88 198 TYR A N 1
ATOM 1547 C CA . TYR A 1 198 ? 1.338 13.657 -14.904 1.00 93.88 198 TYR A CA 1
ATOM 1548 C C . TYR A 1 198 ? 1.749 13.336 -16.347 1.00 93.88 198 TYR A C 1
ATOM 1550 O O . TYR A 1 198 ? 2.918 13.068 -16.574 1.00 93.88 198 TYR A O 1
ATOM 1558 N N . ASN A 1 199 ? 0.853 13.434 -17.336 1.00 89.62 199 ASN A N 1
ATOM 1559 C CA . ASN A 1 199 ? 1.089 13.045 -18.742 1.00 89.62 199 ASN A CA 1
ATOM 1560 C C . ASN A 1 199 ? 2.356 13.649 -19.409 1.00 89.62 199 ASN A C 1
ATOM 1562 O O . ASN A 1 199 ? 2.832 13.150 -20.425 1.00 89.62 199 ASN A O 1
ATOM 1566 N N . GLY A 1 200 ? 2.912 14.738 -18.867 1.00 87.44 200 GLY A N 1
ATOM 1567 C CA . GLY A 1 200 ? 4.165 15.351 -19.333 1.00 87.44 200 GLY A CA 1
ATOM 1568 C C . GLY A 1 200 ? 5.443 14.854 -18.641 1.00 87.44 200 GLY A C 1
ATOM 1569 O O . GLY A 1 200 ? 6.531 15.296 -19.002 1.00 87.44 200 GLY A O 1
ATOM 1570 N N . ASP A 1 201 ? 5.333 13.975 -17.648 1.00 91.69 201 ASP A N 1
ATOM 1571 C CA . ASP A 1 201 ? 6.443 13.453 -16.852 1.00 91.69 201 ASP A CA 1
ATOM 1572 C C . ASP A 1 201 ? 6.536 11.926 -17.027 1.00 91.69 201 ASP A C 1
ATOM 1574 O O . ASP A 1 201 ? 5.611 11.209 -16.659 1.00 91.69 201 ASP A O 1
ATOM 1578 N N . PRO A 1 202 ? 7.641 11.367 -17.547 1.00 90.62 202 PRO A N 1
ATOM 1579 C CA . PRO A 1 202 ? 7.736 9.929 -17.801 1.00 90.62 202 PRO A CA 1
ATOM 1580 C C . PRO A 1 202 ? 7.659 9.063 -16.533 1.00 90.62 202 PRO A C 1
ATOM 1582 O O . PRO A 1 202 ? 7.487 7.846 -16.639 1.00 90.62 202 PRO A O 1
ATOM 1585 N N . GLY A 1 203 ? 7.791 9.644 -15.338 1.00 91.56 203 GLY A N 1
ATOM 1586 C CA . GLY A 1 203 ? 7.841 8.908 -14.084 1.00 91.56 203 GLY A CA 1
ATOM 1587 C C . GLY A 1 203 ? 6.585 8.097 -13.757 1.00 91.56 203 GLY A C 1
ATOM 1588 O O . GLY A 1 203 ? 6.700 6.965 -13.280 1.00 91.56 203 GLY A O 1
ATOM 1589 N N . HIS A 1 204 ? 5.390 8.597 -14.096 1.00 95.06 204 HIS A N 1
ATOM 1590 C CA . HIS A 1 204 ? 4.140 7.866 -13.837 1.00 95.06 204 HIS A CA 1
ATOM 1591 C C . HIS A 1 204 ? 4.049 6.550 -14.630 1.00 95.06 204 HIS A C 1
ATOM 1593 O O . HIS A 1 204 ? 3.392 5.602 -14.200 1.00 95.06 204 HIS A O 1
ATOM 1599 N N . GLN A 1 205 ? 4.747 6.453 -15.767 1.00 97.06 205 GLN A N 1
ATOM 1600 C CA . GLN A 1 205 ? 4.761 5.255 -16.608 1.00 97.06 205 GLN A CA 1
ATOM 1601 C C . GLN A 1 205 ? 5.399 4.055 -15.897 1.00 97.06 205 GLN A C 1
ATOM 1603 O O . GLN A 1 205 ? 5.107 2.910 -16.233 1.00 97.06 205 GLN A O 1
ATOM 1608 N N . HIS A 1 206 ? 6.267 4.292 -14.908 1.00 97.94 206 HIS A N 1
ATOM 1609 C CA . HIS A 1 206 ? 6.820 3.219 -14.086 1.00 97.94 206 HIS A CA 1
ATOM 1610 C C . HIS A 1 206 ? 5.758 2.567 -13.194 1.00 97.94 206 HIS A C 1
ATOM 1612 O O . HIS A 1 206 ? 5.799 1.351 -13.023 1.00 97.94 206 HIS A O 1
ATOM 1618 N N . ALA A 1 207 ? 4.782 3.333 -12.687 1.00 96.81 207 ALA A N 1
ATOM 1619 C CA . ALA A 1 207 ? 3.647 2.761 -11.966 1.00 96.81 207 ALA A CA 1
ATOM 1620 C C . ALA A 1 207 ? 2.780 1.913 -12.900 1.00 96.81 207 ALA A C 1
ATOM 1622 O O . ALA A 1 207 ? 2.493 0.769 -12.572 1.00 96.81 207 ALA A O 1
ATOM 1623 N N . LEU A 1 208 ? 2.422 2.439 -14.078 1.00 96.38 208 LEU A N 1
ATOM 1624 C CA . LEU A 1 208 ? 1.613 1.705 -15.060 1.00 96.38 208 LEU A CA 1
ATOM 1625 C C . LEU A 1 208 ? 2.265 0.367 -15.429 1.00 96.38 208 LEU A C 1
ATOM 1627 O O . LEU A 1 208 ? 1.669 -0.682 -15.209 1.00 96.38 208 LEU A O 1
ATOM 1631 N N . ARG A 1 209 ? 3.541 0.392 -15.844 1.00 97.38 209 ARG A N 1
ATOM 1632 C CA . ARG A 1 209 ? 4.293 -0.831 -16.165 1.00 97.38 209 ARG A CA 1
ATOM 1633 C C . ARG A 1 209 ? 4.391 -1.798 -14.991 1.00 97.38 209 ARG A C 1
ATOM 1635 O O . ARG A 1 209 ? 4.291 -2.997 -15.198 1.00 97.38 209 ARG A O 1
ATOM 1642 N N . PHE A 1 210 ? 4.580 -1.296 -13.768 1.00 96.94 210 PHE A N 1
ATOM 1643 C CA . PHE A 1 210 ? 4.603 -2.146 -12.580 1.00 96.94 210 PHE A CA 1
ATOM 1644 C C . PHE A 1 210 ? 3.301 -2.943 -12.441 1.00 96.94 210 PHE A C 1
ATOM 1646 O O . PHE A 1 210 ? 3.359 -4.156 -12.272 1.00 96.94 210 PHE A O 1
ATOM 1653 N N . TYR A 1 211 ? 2.137 -2.298 -12.550 1.00 93.75 211 TYR A N 1
ATOM 1654 C CA . TYR A 1 211 ? 0.855 -3.001 -12.433 1.00 93.75 211 TYR A CA 1
ATOM 1655 C C . TYR A 1 211 ? 0.518 -3.853 -13.660 1.00 93.75 211 TYR A C 1
ATOM 1657 O O . TYR A 1 211 ? -0.055 -4.927 -13.483 1.00 93.75 211 TYR A O 1
ATOM 1665 N N . ASP A 1 212 ? 0.924 -3.446 -14.863 1.00 94.25 212 ASP A N 1
ATOM 1666 C CA . ASP A 1 212 ? 0.811 -4.277 -16.068 1.00 94.25 212 ASP A CA 1
ATOM 1667 C C . ASP A 1 212 ? 1.624 -5.571 -15.925 1.00 94.25 212 ASP A C 1
ATOM 1669 O O . ASP A 1 212 ? 1.114 -6.657 -16.206 1.00 94.25 212 ASP A O 1
ATOM 1673 N N . ASP A 1 213 ? 2.859 -5.477 -15.414 1.00 94.69 213 ASP A N 1
ATOM 1674 C CA . ASP A 1 213 ? 3.705 -6.636 -15.126 1.00 94.69 213 ASP A CA 1
ATOM 1675 C C . ASP A 1 213 ? 3.014 -7.568 -14.116 1.00 94.69 213 ASP A C 1
ATOM 1677 O O . ASP A 1 213 ? 2.961 -8.779 -14.325 1.00 94.69 213 ASP A O 1
ATOM 1681 N N . LEU A 1 214 ? 2.443 -7.017 -13.037 1.00 91.25 214 LEU A N 1
ATOM 1682 C CA . LEU A 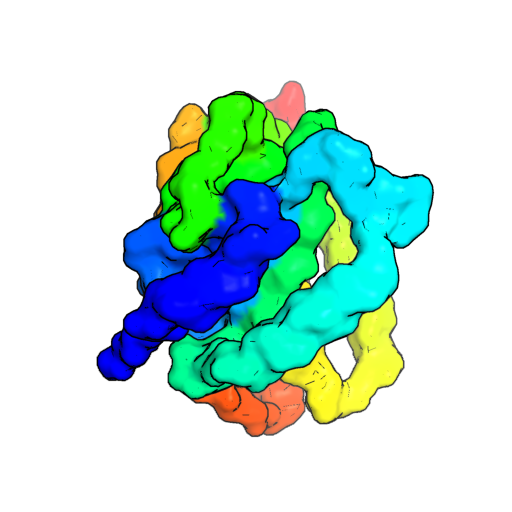1 214 ? 1.718 -7.800 -12.029 1.00 91.25 214 LEU A CA 1
ATOM 1683 C C . LEU A 1 214 ? 0.483 -8.510 -12.599 1.00 91.25 214 LEU A C 1
ATOM 1685 O O . LEU A 1 214 ? 0.244 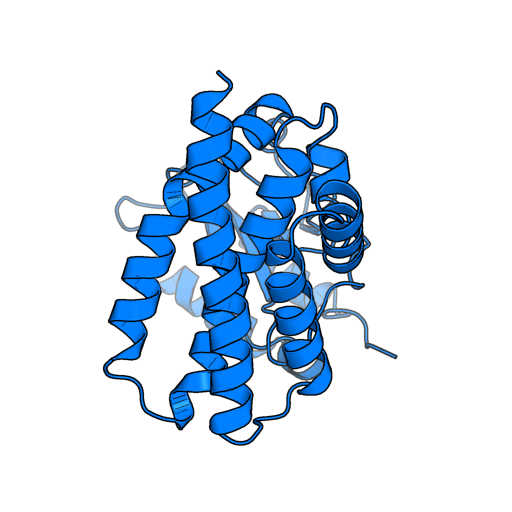-9.680 -12.293 1.00 91.25 214 LEU A O 1
ATOM 1689 N N . LEU A 1 215 ? -0.298 -7.816 -13.427 1.00 90.00 215 LEU A N 1
ATOM 1690 C CA . LEU A 1 215 ? -1.470 -8.380 -14.094 1.00 90.00 215 LEU A CA 1
ATOM 1691 C C . LEU A 1 215 ? -1.077 -9.507 -15.052 1.00 90.00 215 LEU A C 1
ATOM 1693 O O . LEU A 1 215 ? -1.701 -10.569 -15.037 1.00 90.00 215 LEU A O 1
ATOM 1697 N N . ALA A 1 216 ? -0.014 -9.309 -15.836 1.00 91.12 216 ALA A N 1
ATOM 1698 C CA . ALA A 1 216 ? 0.483 -10.298 -16.787 1.00 91.12 216 ALA A CA 1
ATOM 1699 C C . ALA A 1 216 ? 0.961 -11.594 -16.109 1.00 91.12 216 ALA A C 1
ATOM 1701 O O . ALA A 1 216 ? 0.893 -12.665 -16.711 1.00 91.12 216 ALA A O 1
ATOM 1702 N N . MET A 1 217 ? 1.417 -11.524 -14.854 1.00 90.38 217 MET A N 1
ATOM 1703 C CA . MET A 1 217 ? 1.820 -12.706 -14.085 1.00 90.38 217 MET A CA 1
ATOM 1704 C C . MET A 1 217 ? 0.635 -13.593 -13.686 1.00 90.38 217 MET A C 1
ATOM 1706 O O . MET A 1 217 ? 0.824 -14.799 -13.526 1.00 90.38 217 MET A O 1
ATOM 1710 N N . GLY A 1 218 ? -0.573 -13.037 -13.521 1.00 79.25 218 GLY A N 1
ATOM 1711 C CA . GLY A 1 218 ? -1.812 -13.808 -13.340 1.00 79.25 218 GLY A CA 1
ATOM 1712 C C . GLY A 1 218 ? -1.779 -14.843 -12.207 1.00 79.25 218 GLY A C 1
ATOM 1713 O O . GLY A 1 218 ? -2.311 -15.940 -12.358 1.00 79.25 218 GLY A O 1
ATOM 1714 N N . GLY A 1 219 ? -1.095 -14.547 -11.099 1.00 74.94 219 GLY A N 1
ATOM 1715 C CA . GLY A 1 219 ? -0.933 -15.473 -9.971 1.00 74.94 219 GLY A CA 1
ATOM 1716 C C . GLY A 1 219 ? 0.027 -16.643 -10.202 1.00 74.94 219 GLY A C 1
ATOM 1717 O O . GLY A 1 219 ? 0.133 -17.522 -9.348 1.00 74.94 219 GLY A O 1
ATOM 1718 N N . THR A 1 220 ? 0.741 -16.666 -11.326 1.00 83.12 220 THR A N 1
ATOM 1719 C CA . THR A 1 220 ? 1.836 -17.610 -11.566 1.00 83.12 220 THR A CA 1
ATOM 1720 C C . THR A 1 220 ? 3.149 -17.083 -10.983 1.00 83.12 220 THR A C 1
ATOM 1722 O O . THR A 1 220 ? 3.295 -15.889 -10.722 1.00 83.12 220 THR A O 1
ATOM 1725 N N . THR A 1 221 ? 4.126 -17.972 -10.787 1.00 84.00 221 THR A N 1
ATOM 1726 C CA . THR A 1 221 ? 5.495 -17.583 -10.420 1.00 84.00 221 THR A CA 1
ATOM 1727 C C . THR A 1 221 ? 6.341 -17.499 -11.693 1.00 84.00 221 THR A C 1
ATOM 1729 O O . THR A 1 221 ? 6.820 -18.535 -12.164 1.00 84.00 221 THR A O 1
ATOM 1732 N N . PRO A 1 222 ? 6.525 -16.307 -12.287 1.00 89.75 222 PRO A N 1
ATOM 1733 C CA . PRO A 1 222 ? 7.315 -16.158 -13.504 1.00 89.75 222 PRO A CA 1
ATOM 1734 C C . PRO A 1 222 ? 8.821 -16.341 -13.227 1.00 89.75 222 PRO A C 1
ATOM 1736 O O . PRO A 1 222 ? 9.259 -16.346 -12.069 1.00 89.75 222 PRO A O 1
ATOM 1739 N N . PRO A 1 223 ? 9.651 -16.446 -14.282 1.00 94.06 223 PRO A N 1
ATOM 1740 C CA . PRO A 1 223 ? 11.101 -16.491 -14.141 1.00 94.06 223 PRO A CA 1
ATOM 1741 C C . PRO A 1 223 ? 11.665 -15.278 -13.373 1.00 94.06 223 PRO A C 1
ATOM 1743 O O . PRO A 1 223 ? 11.139 -14.167 -13.508 1.00 94.06 223 PRO A O 1
ATOM 1746 N N . PRO A 1 224 ? 12.780 -15.436 -12.628 1.00 94.44 224 PRO A N 1
ATOM 1747 C CA . PRO A 1 224 ? 13.353 -14.369 -11.803 1.00 94.44 224 PRO A CA 1
ATOM 1748 C C . PRO A 1 224 ? 13.633 -13.051 -12.534 1.00 94.44 224 PRO A C 1
ATOM 1750 O O . PRO A 1 224 ? 13.507 -11.989 -11.932 1.00 94.44 224 PRO A O 1
ATOM 1753 N N . ASP A 1 225 ? 13.992 -13.086 -13.817 1.00 95.88 225 ASP A N 1
ATOM 1754 C CA . ASP A 1 225 ? 14.289 -11.868 -14.582 1.00 95.88 225 ASP A CA 1
ATOM 1755 C C . ASP A 1 225 ? 13.047 -11.009 -14.836 1.00 95.88 225 ASP A C 1
ATOM 1757 O O . ASP A 1 225 ? 13.130 -9.784 -14.759 1.00 95.88 225 ASP A O 1
ATOM 1761 N N . ILE A 1 226 ? 11.881 -11.637 -15.020 1.00 95.31 226 ILE A N 1
ATOM 1762 C CA . ILE A 1 226 ? 10.599 -10.933 -15.140 1.00 95.31 226 ILE A CA 1
ATOM 1763 C C . ILE A 1 226 ? 10.225 -10.291 -13.796 1.00 95.31 226 ILE A C 1
ATOM 1765 O O . ILE A 1 226 ? 9.855 -9.121 -13.748 1.00 95.31 226 ILE A O 1
ATOM 1769 N N . LEU A 1 227 ? 10.419 -11.006 -12.679 1.00 95.00 227 LEU A N 1
ATOM 1770 C CA . LEU A 1 227 ? 10.194 -10.450 -11.335 1.00 95.00 227 LEU A CA 1
ATOM 1771 C C . LEU A 1 227 ? 11.110 -9.257 -11.045 1.00 95.00 227 LEU A C 1
ATOM 1773 O O . LEU A 1 227 ? 10.677 -8.267 -10.458 1.00 95.00 227 LEU A O 1
ATOM 1777 N N . ARG A 1 228 ? 12.380 -9.328 -11.458 1.00 95.50 228 ARG A N 1
ATOM 1778 C CA . ARG A 1 228 ? 13.334 -8.219 -11.307 1.00 95.50 228 ARG A CA 1
ATOM 1779 C C . ARG A 1 228 ? 12.970 -7.018 -12.171 1.00 95.50 228 ARG A C 1
ATOM 1781 O O . ARG A 1 228 ? 13.185 -5.892 -11.724 1.00 95.50 228 ARG A O 1
ATOM 1788 N N . ALA A 1 229 ? 12.450 -7.239 -13.377 1.00 96.75 229 ALA A N 1
ATOM 1789 C CA . ALA A 1 229 ? 11.962 -6.164 -14.237 1.00 96.75 229 ALA A CA 1
ATOM 1790 C C . ALA A 1 229 ? 10.780 -5.432 -13.581 1.00 96.75 229 ALA A C 1
ATOM 1792 O O . ALA A 1 229 ? 10.836 -4.212 -13.427 1.00 96.75 229 ALA A O 1
ATOM 1793 N N . ALA A 1 230 ? 9.800 -6.178 -13.062 1.00 96.56 230 ALA A N 1
ATOM 1794 C CA . ALA A 1 230 ? 8.675 -5.607 -12.326 1.00 96.56 230 ALA A CA 1
ATOM 1795 C C . ALA A 1 230 ? 9.136 -4.857 -11.064 1.00 96.56 230 ALA A C 1
ATOM 1797 O O . ALA A 1 230 ? 8.795 -3.693 -10.865 1.00 96.56 230 ALA A O 1
ATOM 1798 N N . LEU A 1 231 ? 10.011 -5.459 -10.246 1.00 96.44 231 LEU A N 1
ATOM 1799 C CA . LEU A 1 231 ? 10.600 -4.790 -9.077 1.00 96.44 231 LEU A CA 1
ATOM 1800 C C . LEU A 1 231 ? 11.286 -3.473 -9.455 1.00 96.44 231 LEU A C 1
ATOM 1802 O O . LEU A 1 231 ? 11.165 -2.488 -8.731 1.00 96.44 231 LEU A O 1
ATOM 1806 N N . ARG A 1 232 ? 11.997 -3.444 -10.587 1.00 97.38 232 ARG A N 1
ATOM 1807 C CA . ARG A 1 232 ? 12.655 -2.235 -11.086 1.00 97.38 232 ARG A CA 1
ATOM 1808 C C . ARG A 1 232 ? 11.643 -1.149 -11.437 1.00 97.38 232 ARG A C 1
ATOM 1810 O O . ARG A 1 232 ? 11.855 -0.018 -11.019 1.00 97.38 232 ARG A O 1
ATOM 1817 N N . ASN A 1 233 ? 10.541 -1.487 -12.108 1.00 98.06 233 ASN A N 1
ATOM 1818 C CA . ASN A 1 233 ? 9.462 -0.534 -12.381 1.00 98.06 233 ASN A CA 1
ATOM 1819 C C . ASN A 1 233 ? 8.896 0.064 -11.081 1.00 98.06 233 ASN A C 1
ATOM 1821 O O . ASN A 1 233 ? 8.831 1.284 -10.952 1.00 98.06 233 ASN A O 1
ATOM 1825 N N . GLY A 1 234 ? 8.590 -0.758 -10.072 1.00 97.19 234 GLY A N 1
ATOM 1826 C CA . GLY A 1 234 ? 8.105 -0.249 -8.783 1.00 97.19 234 GLY A CA 1
ATOM 1827 C C . GLY A 1 234 ? 9.137 0.622 -8.046 1.00 97.19 234 GLY A C 1
ATOM 1828 O O . GLY A 1 234 ? 8.795 1.665 -7.494 1.00 97.19 234 GLY A O 1
ATOM 1829 N N . ILE A 1 235 ? 10.418 0.243 -8.081 1.00 97.50 235 ILE A N 1
ATOM 1830 C CA . ILE A 1 235 ? 11.520 1.022 -7.491 1.00 97.50 235 ILE A CA 1
ATOM 1831 C C . ILE A 1 235 ? 11.688 2.374 -8.189 1.00 97.50 235 ILE A C 1
ATOM 1833 O O . ILE A 1 235 ? 11.841 3.396 -7.520 1.00 97.50 235 ILE A O 1
ATOM 1837 N N . ASP A 1 236 ? 11.688 2.390 -9.519 1.00 97.94 236 ASP A N 1
ATOM 1838 C CA . ASP A 1 236 ? 11.885 3.614 -10.293 1.00 97.94 236 ASP A CA 1
ATOM 1839 C C . ASP A 1 236 ? 10.684 4.560 -10.155 1.00 97.94 236 ASP A C 1
ATOM 1841 O O . ASP A 1 236 ? 10.876 5.772 -10.066 1.00 97.94 236 ASP A O 1
ATOM 1845 N N . PHE A 1 237 ? 9.471 4.023 -9.986 1.00 97.94 237 PHE A N 1
ATOM 1846 C CA . PHE A 1 237 ? 8.314 4.813 -9.569 1.00 97.94 237 PHE A CA 1
ATOM 1847 C C . PHE A 1 237 ? 8.533 5.489 -8.205 1.00 97.94 237 PHE A C 1
ATOM 1849 O O . PHE A 1 237 ? 8.321 6.692 -8.083 1.00 97.94 237 PHE A O 1
ATOM 1856 N N . LEU A 1 238 ? 9.020 4.776 -7.183 1.00 97.06 238 LEU A N 1
ATOM 1857 C CA . LEU A 1 238 ? 9.270 5.385 -5.865 1.00 97.06 238 LEU A CA 1
ATOM 1858 C C . LEU A 1 238 ? 10.397 6.429 -5.885 1.00 97.06 238 LEU A C 1
ATOM 1860 O O . LEU A 1 238 ? 10.314 7.433 -5.176 1.00 97.06 238 LEU A O 1
ATOM 1864 N N . LYS A 1 239 ? 11.431 6.241 -6.716 1.00 96.88 239 LYS A N 1
ATOM 1865 C CA . LYS A 1 239 ? 12.447 7.284 -6.952 1.00 96.88 239 LYS A CA 1
ATOM 1866 C C . LYS A 1 239 ? 11.826 8.538 -7.554 1.00 96.88 239 LYS A C 1
ATOM 1868 O O . LYS A 1 239 ? 12.186 9.647 -7.168 1.00 96.88 239 LYS A O 1
ATOM 1873 N N . TRP A 1 240 ? 10.903 8.363 -8.496 1.00 97.12 240 TRP A N 1
ATOM 1874 C CA . TRP A 1 240 ? 10.179 9.477 -9.087 1.00 97.12 240 TRP A CA 1
ATOM 1875 C C . TRP A 1 240 ? 9.300 10.201 -8.060 1.00 97.12 240 TRP A C 1
ATOM 1877 O O . TRP A 1 240 ? 9.340 11.426 -8.001 1.00 97.12 240 TRP A O 1
ATOM 1887 N N . VAL A 1 241 ? 8.593 9.470 -7.190 1.00 96.44 241 VAL A N 1
ATOM 1888 C CA . VAL A 1 241 ? 7.823 10.058 -6.076 1.00 96.44 241 VAL A CA 1
ATOM 1889 C C . VAL A 1 241 ? 8.721 10.923 -5.173 1.00 96.44 241 VAL A C 1
ATOM 1891 O O . VAL A 1 241 ? 8.348 12.048 -4.845 1.00 96.44 241 VAL A O 1
ATOM 1894 N N . ASP A 1 242 ? 9.923 10.454 -4.810 1.00 95.56 242 ASP A N 1
ATOM 1895 C CA . ASP A 1 242 ? 10.889 11.240 -4.012 1.00 95.56 242 ASP A CA 1
ATOM 1896 C C . ASP A 1 242 ? 11.373 12.507 -4.745 1.00 95.56 242 ASP A C 1
ATOM 1898 O O . ASP A 1 242 ? 11.464 13.595 -4.162 1.00 95.56 242 ASP A O 1
ATOM 1902 N N . ALA A 1 243 ? 11.647 12.394 -6.047 1.00 94.25 243 ALA A N 1
ATOM 1903 C CA . ALA A 1 243 ? 12.038 13.537 -6.867 1.00 94.25 243 ALA A CA 1
ATOM 1904 C C . ALA A 1 243 ? 10.907 14.578 -6.961 1.00 94.25 243 ALA A C 1
ATOM 1906 O O . ALA A 1 243 ? 11.151 15.776 -6.804 1.00 94.25 243 ALA A O 1
ATOM 1907 N N . LEU A 1 244 ? 9.660 14.128 -7.143 1.00 92.06 244 LEU A N 1
ATOM 1908 C CA . LEU A 1 244 ? 8.480 14.991 -7.131 1.00 92.06 244 LEU A CA 1
ATOM 1909 C C . LEU A 1 244 ? 8.289 15.688 -5.788 1.00 92.06 244 LEU A C 1
ATOM 1911 O O . LEU A 1 244 ? 8.018 16.885 -5.780 1.00 92.06 244 LEU A O 1
ATOM 1915 N N . ASN A 1 245 ? 8.456 14.981 -4.668 1.00 90.25 245 ASN A N 1
ATOM 1916 C CA . ASN A 1 245 ? 8.346 15.572 -3.334 1.00 90.25 245 ASN A CA 1
ATOM 1917 C C . ASN A 1 245 ? 9.258 16.799 -3.183 1.00 90.25 245 ASN A C 1
ATOM 1919 O O . ASN A 1 245 ? 8.823 17.852 -2.722 1.00 90.25 245 ASN A O 1
ATOM 1923 N N . SER A 1 246 ? 10.503 16.688 -3.654 1.00 85.00 246 SER A N 1
ATOM 1924 C CA . SER A 1 246 ? 11.469 17.794 -3.626 1.00 85.00 246 SER A CA 1
ATOM 1925 C C . SER A 1 246 ? 10.972 19.017 -4.412 1.00 85.00 246 SER A C 1
ATOM 1927 O O . SER A 1 246 ? 11.148 20.152 -3.973 1.00 85.00 246 SER A O 1
ATOM 1929 N N . ASN A 1 247 ? 10.292 18.793 -5.540 1.00 83.44 247 ASN A N 1
ATOM 1930 C CA . ASN A 1 247 ? 9.718 19.859 -6.366 1.00 83.44 247 ASN A CA 1
ATOM 1931 C C . ASN A 1 247 ? 8.425 20.444 -5.779 1.00 83.44 247 ASN A C 1
ATOM 1933 O O . ASN A 1 247 ? 8.175 21.637 -5.932 1.00 83.44 247 ASN A O 1
ATOM 1937 N N . LEU A 1 248 ? 7.595 19.619 -5.136 1.00 82.00 248 LEU A N 1
ATOM 1938 C CA . LEU A 1 248 ? 6.350 20.050 -4.495 1.00 82.00 248 LEU A CA 1
ATOM 1939 C C . LEU A 1 248 ? 6.638 20.940 -3.283 1.00 82.00 248 LEU A C 1
ATOM 1941 O O . LEU A 1 248 ? 6.002 21.979 -3.132 1.00 82.00 248 LEU A O 1
ATOM 1945 N N . LEU A 1 249 ? 7.643 20.584 -2.479 1.00 73.38 249 LEU A N 1
ATOM 1946 C CA . LEU A 1 249 ? 8.100 21.403 -1.353 1.00 73.38 249 LEU A CA 1
ATOM 1947 C C . LEU A 1 249 ? 8.690 22.746 -1.799 1.00 73.38 249 LEU A C 1
ATOM 1949 O O . LEU A 1 249 ? 8.545 23.731 -1.091 1.00 73.38 249 LEU A O 1
ATOM 1953 N N . ALA A 1 250 ? 9.312 22.817 -2.979 1.00 70.81 250 ALA A N 1
ATOM 1954 C CA . ALA A 1 250 ? 9.860 24.067 -3.510 1.00 70.81 250 ALA A CA 1
ATOM 1955 C C . ALA A 1 250 ? 8.790 25.079 -3.979 1.00 70.81 250 ALA A C 1
ATOM 1957 O O . ALA A 1 250 ? 9.134 26.210 -4.317 1.00 70.81 250 ALA A O 1
ATOM 1958 N N . ARG A 1 251 ? 7.514 24.675 -4.058 1.00 68.88 251 ARG A N 1
ATOM 1959 C CA . ARG A 1 251 ? 6.386 25.521 -4.493 1.00 68.88 251 ARG A CA 1
ATOM 1960 C C . ARG A 1 251 ? 5.540 26.063 -3.333 1.00 68.88 251 ARG A C 1
ATOM 1962 O O . ARG A 1 251 ? 4.603 26.813 -3.602 1.00 68.88 251 ARG A O 1
ATOM 1969 N N . GLN A 1 252 ? 5.833 25.649 -2.100 1.00 64.44 252 GLN A N 1
ATOM 1970 C CA . GLN A 1 252 ? 5.184 26.106 -0.864 1.00 64.44 252 GLN A CA 1
ATOM 1971 C C . GLN A 1 252 ? 5.997 27.232 -0.227 1.00 64.44 252 GLN A C 1
ATOM 1973 O O . GLN A 1 252 ? 5.359 28.146 0.339 1.00 64.44 252 GLN A O 1
#

pLDDT: mean 80.59, std 17.17, range [25.47, 98.06]